Protein AF-M5BWY9-F1 (afdb_monomer_lite)

InterPro domains:
  IPR032816 VTT domain [PF09335] (20-146)
  IPR045014 Transmembrane protein 41A/B [PTHR43220] (2-193)

Radius of gyration: 29.98 Å; chains: 1; bounding box: 100×40×68 Å

Foldseek 3Di:
DVVVVVVLLVVLLVCLLVVPPDNLVSLLQLLQPDPLVVSLQSSLQSSLNSLLNNLVVLQVCLVVCCVPPVPLLVLLLCLQVFDPPDDPVQQDDNLLSLLLCLLLCLRRSSSNSNSCNNNVPDSVSSSSSSSNSCSLVSSLSSLNSNVVNVVVVVVVPPDCPDPCNVCPPPVNVVSVVVNVCSNCVSVVCNVVSQVSSPPDDGSSVVSVVVVVPPPPPPPPDDDPDDDDDDDDDDDDDPVVVVVVVVVVVVVVVPD

Secondary structure (DSSP, 8-state):
-HHHHHHHHHHHHHHHHHT-TTHHHHHHHHHHHS-HHHHHHHHHHHHHHHHHHHHHHHHHHHHHHHHH-HHHHHHHHHHHH--TTS-TTSPPPHHHHHHHHHHH--S-HHHHHHHHHHTT--HHHHHHHHHHHHHHHHHHHHHHHHHHHHHHHHHHSSS---HHHHHTSHHHHHHHHHHHHHHHHHHHSHHHHHHHTTTTS-HHHHHHHHHSS------------------------THHHHHHHHHHHHTTS--

pLDDT: mean 74.26, std 19.65, range [27.86, 96.31]

Structure (mmCIF, N/CA/C/O backbone):
data_AF-M5BWY9-F1
#
_entry.id   AF-M5BWY9-F1
#
loop_
_atom_site.group_PDB
_atom_site.id
_atom_site.type_symbol
_atom_site.label_atom_id
_atom_site.label_alt_id
_atom_site.label_comp_id
_atom_site.label_asym_id
_atom_site.label_entity_id
_atom_site.label_seq_id
_atom_site.pdbx_PDB_ins_code
_atom_site.Cartn_x
_atom_site.Cartn_y
_atom_site.Cartn_z
_atom_site.occupancy
_atom_site.B_iso_or_equiv
_atom_site.auth_seq_id
_atom_site.auth_comp_id
_atom_site.auth_asym_id
_atom_site.auth_atom_id
_atom_site.pdbx_PDB_model_num
ATOM 1 N N . MET A 1 1 ? 17.430 13.702 -13.504 1.00 75.06 1 MET A N 1
ATOM 2 C CA . MET A 1 1 ? 16.890 12.577 -12.703 1.00 75.06 1 MET A CA 1
ATOM 3 C C . MET A 1 1 ? 16.408 13.003 -11.320 1.00 75.06 1 MET A C 1
ATOM 5 O O . MET A 1 1 ? 15.234 12.802 -11.050 1.00 75.06 1 MET A O 1
ATOM 9 N N . ALA A 1 2 ? 17.225 13.659 -10.482 1.00 85.56 2 ALA A N 1
ATOM 10 C CA . ALA A 1 2 ? 16.812 14.070 -9.127 1.00 85.56 2 ALA A CA 1
ATOM 11 C C . ALA A 1 2 ? 15.533 14.934 -9.080 1.00 85.56 2 ALA A C 1
ATOM 13 O O . ALA A 1 2 ? 14.647 14.662 -8.278 1.00 85.56 2 ALA A O 1
ATOM 14 N N . HIS A 1 3 ? 15.389 15.913 -9.982 1.00 90.06 3 HIS A N 1
ATOM 15 C CA . HIS A 1 3 ? 14.171 16.730 -10.077 1.00 90.06 3 HIS A CA 1
ATOM 16 C C . HIS A 1 3 ? 12.918 15.890 -10.374 1.00 90.06 3 HIS A C 1
ATOM 18 O O . HIS A 1 3 ? 11.905 16.028 -9.698 1.00 90.06 3 HIS A O 1
ATOM 24 N N . VAL A 1 4 ? 13.000 14.976 -11.348 1.00 88.62 4 VAL A N 1
ATOM 25 C CA . VAL A 1 4 ? 11.887 14.083 -11.717 1.00 88.62 4 VAL A CA 1
ATOM 26 C C . VAL A 1 4 ? 11.505 13.197 -10.534 1.00 88.62 4 VAL A C 1
ATOM 28 O O . VAL A 1 4 ? 10.329 13.092 -10.214 1.00 88.62 4 VAL A O 1
ATOM 31 N N . MET A 1 5 ? 12.492 12.627 -9.837 1.00 87.62 5 MET A N 1
ATOM 32 C CA . MET A 1 5 ? 12.246 11.837 -8.629 1.00 87.62 5 MET A CA 1
ATOM 33 C C . MET A 1 5 ? 11.601 12.673 -7.519 1.00 87.62 5 MET A C 1
ATOM 35 O O . MET A 1 5 ? 10.650 12.215 -6.902 1.00 87.62 5 MET A O 1
ATOM 39 N N . GLY A 1 6 ? 12.059 13.907 -7.295 1.00 91.25 6 GLY A N 1
ATOM 40 C CA . GLY A 1 6 ? 11.462 14.810 -6.309 1.00 91.25 6 GLY A CA 1
ATOM 41 C C . GLY A 1 6 ? 9.993 15.119 -6.608 1.00 91.25 6 GLY A C 1
ATOM 42 O O . GLY A 1 6 ? 9.145 14.968 -5.732 1.00 91.25 6 GLY A O 1
ATOM 43 N N . VAL A 1 7 ? 9.675 15.474 -7.858 1.00 92.62 7 VAL A N 1
ATOM 44 C CA . VAL A 1 7 ? 8.291 15.724 -8.298 1.00 92.62 7 VAL A CA 1
ATOM 45 C C . VAL A 1 7 ? 7.433 14.471 -8.137 1.00 92.62 7 VAL A C 1
ATOM 47 O O . VAL A 1 7 ? 6.342 14.544 -7.579 1.00 92.62 7 VAL A O 1
ATOM 50 N N . MET A 1 8 ? 7.947 13.314 -8.556 1.00 92.19 8 MET A N 1
ATOM 51 C CA . MET A 1 8 ? 7.281 12.022 -8.386 1.00 92.19 8 MET A CA 1
ATOM 52 C C . MET A 1 8 ? 6.979 11.719 -6.917 1.00 92.19 8 MET A C 1
ATOM 54 O O . MET A 1 8 ? 5.870 11.298 -6.599 1.00 92.19 8 MET A O 1
ATOM 58 N N . CYS A 1 9 ? 7.925 11.986 -6.014 1.00 93.44 9 CYS A N 1
ATOM 59 C CA . CYS A 1 9 ? 7.726 11.782 -4.585 1.00 93.44 9 CYS A CA 1
ATOM 60 C C . CYS A 1 9 ? 6.614 12.678 -4.024 1.00 93.44 9 CYS A C 1
ATOM 62 O O . CYS A 1 9 ? 5.744 12.206 -3.291 1.00 93.44 9 CYS A O 1
ATOM 64 N N . CYS A 1 10 ? 6.615 13.961 -4.392 1.00 93.56 10 CYS A N 1
ATOM 65 C CA . CYS A 1 10 ? 5.577 14.903 -3.977 1.00 93.56 10 CYS A CA 1
ATOM 66 C C . CYS A 1 10 ? 4.192 14.483 -4.490 1.00 93.56 10 CYS A C 1
ATOM 68 O O . CYS A 1 10 ? 3.233 14.484 -3.718 1.00 93.56 10 CYS A O 1
ATOM 70 N N . LEU A 1 11 ? 4.092 14.076 -5.760 1.00 93.19 11 LEU A N 1
ATOM 71 C CA . LEU A 1 11 ? 2.843 13.595 -6.356 1.00 93.19 11 LEU A CA 1
ATOM 72 C C . LEU A 1 11 ? 2.351 12.306 -5.689 1.00 93.19 11 LEU A C 1
ATOM 74 O O . LEU A 1 11 ? 1.172 12.208 -5.367 1.00 93.19 11 LEU A O 1
ATOM 78 N N . ALA A 1 12 ? 3.244 11.355 -5.409 1.00 93.06 12 ALA A N 1
ATOM 79 C CA . ALA A 1 12 ? 2.889 10.112 -4.728 1.00 93.06 12 ALA A CA 1
ATOM 80 C C . ALA A 1 12 ? 2.320 10.374 -3.326 1.00 93.06 12 ALA A C 1
ATOM 82 O O . ALA A 1 12 ? 1.270 9.842 -2.965 1.00 93.06 12 ALA A O 1
ATOM 83 N N . ILE A 1 13 ? 2.990 11.219 -2.534 1.00 94.44 13 ILE A N 1
ATOM 84 C CA . ILE A 1 13 ? 2.517 11.587 -1.194 1.00 94.44 13 ILE A CA 1
ATOM 85 C C . ILE A 1 13 ? 1.157 12.279 -1.289 1.00 94.44 13 ILE A C 1
ATOM 87 O O . ILE A 1 13 ? 0.253 11.942 -0.525 1.00 94.44 13 ILE A O 1
ATOM 91 N N . TRP A 1 14 ? 1.000 13.209 -2.234 1.00 94.31 14 TRP A N 1
ATOM 92 C CA . TRP A 1 14 ? -0.253 13.918 -2.469 1.00 94.31 14 TRP A CA 1
ATOM 93 C C . TRP A 1 14 ? -1.400 12.963 -2.824 1.00 94.31 14 TRP A C 1
ATOM 95 O O . TRP A 1 14 ? -2.434 12.984 -2.156 1.00 94.31 14 TRP A O 1
ATOM 105 N N . GLU A 1 15 ? -1.222 12.086 -3.817 1.00 93.19 15 GLU A N 1
ATOM 106 C CA . GLU A 1 15 ? -2.260 11.129 -4.218 1.00 93.19 15 GLU A CA 1
ATOM 107 C C . GLU A 1 15 ? -2.667 10.217 -3.063 1.00 93.19 15 GLU A C 1
ATOM 109 O O . GLU A 1 15 ? -3.856 9.989 -2.836 1.00 93.19 15 GLU A O 1
ATOM 114 N N . HIS A 1 16 ? -1.699 9.735 -2.284 1.00 92.56 16 HIS A N 1
ATOM 115 C CA . HIS A 1 16 ? -1.979 8.869 -1.146 1.00 92.56 16 HIS A CA 1
ATOM 116 C C . HIS A 1 16 ? -2.615 9.606 0.040 1.00 92.56 16 HIS A C 1
ATOM 118 O O . HIS A 1 16 ? -3.453 9.011 0.723 1.00 92.56 16 HIS A O 1
ATOM 124 N N . ALA A 1 17 ? -2.277 10.880 0.263 1.00 93.06 17 ALA A N 1
ATOM 125 C CA . ALA A 1 17 ? -2.888 11.718 1.294 1.00 93.06 17 ALA A CA 1
ATOM 126 C C . ALA A 1 17 ? -4.370 11.993 1.000 1.00 93.06 17 ALA A C 1
ATOM 128 O O . ALA A 1 17 ? -5.210 11.899 1.893 1.00 93.06 17 ALA A O 1
ATOM 129 N N . TRP A 1 18 ? -4.707 12.251 -0.265 1.00 91.00 18 TRP A N 1
ATOM 130 C CA . TRP A 1 18 ? -6.089 12.469 -0.706 1.00 91.00 18 TRP A CA 1
ATOM 131 C C . TRP A 1 18 ? -6.816 11.185 -1.113 1.00 91.00 18 TRP A C 1
ATOM 133 O O . TRP A 1 18 ? -8.014 11.209 -1.379 1.00 91.00 18 TRP A O 1
ATOM 143 N N . SER A 1 19 ? -6.111 10.051 -1.113 1.00 88.06 19 SER A N 1
ATOM 144 C CA . SER A 1 19 ? -6.622 8.749 -1.552 1.00 88.06 19 SER A CA 1
ATOM 145 C C . SER A 1 19 ? -7.212 8.776 -2.971 1.00 88.06 19 SER A C 1
ATOM 147 O O . SER A 1 19 ? -8.241 8.153 -3.235 1.00 88.06 19 SER A O 1
ATOM 149 N N . VAL A 1 20 ? -6.558 9.508 -3.877 1.00 89.50 20 VAL A N 1
ATOM 150 C CA . VAL A 1 20 ? -6.944 9.609 -5.290 1.00 89.50 20 VAL A CA 1
ATOM 151 C C . VAL A 1 20 ? -6.625 8.284 -6.000 1.00 89.50 20 VAL A C 1
ATOM 153 O O . VAL A 1 20 ? -5.519 7.760 -5.841 1.00 89.50 20 VAL A O 1
ATOM 156 N N . PRO A 1 21 ? -7.566 7.704 -6.770 1.00 81.69 21 PRO A N 1
ATOM 157 C CA . PRO A 1 21 ? -7.286 6.518 -7.572 1.00 81.69 21 PRO A CA 1
ATOM 158 C C . PRO A 1 21 ? -6.346 6.884 -8.728 1.00 81.69 21 PRO A C 1
ATOM 160 O O . PRO A 1 21 ? -6.646 7.785 -9.504 1.00 81.69 21 PRO A O 1
ATOM 163 N N . GLY A 1 22 ? -5.218 6.184 -8.856 1.00 77.56 22 GLY A N 1
ATOM 164 C CA . GLY A 1 22 ? -4.205 6.519 -9.871 1.00 77.56 22 GLY A CA 1
ATOM 165 C C . GLY A 1 22 ? -2.781 6.097 -9.519 1.00 77.56 22 GLY A C 1
ATOM 166 O O . GLY A 1 22 ? -1.958 5.908 -10.415 1.00 77.56 22 GLY A O 1
ATOM 167 N N . SER A 1 23 ? -2.520 5.812 -8.239 1.00 84.38 23 SER A N 1
ATOM 168 C CA . SER A 1 23 ? -1.172 5.542 -7.718 1.00 84.38 23 SER A CA 1
ATOM 169 C C . SER A 1 23 ? -0.420 4.394 -8.403 1.00 84.38 23 SER A C 1
ATOM 171 O O . SER A 1 23 ? 0.805 4.320 -8.337 1.00 84.38 23 SER A O 1
ATOM 173 N N . VAL A 1 24 ? -1.135 3.491 -9.082 1.00 88.81 24 VAL A N 1
ATOM 174 C CA . VAL A 1 24 ? -0.542 2.422 -9.900 1.00 88.81 24 VAL A CA 1
ATOM 175 C C . VAL A 1 24 ? 0.394 2.990 -10.961 1.00 88.81 24 VAL A C 1
ATOM 177 O O . VAL A 1 24 ? 1.477 2.449 -11.158 1.00 88.81 24 VAL A O 1
ATOM 180 N N . VAL A 1 25 ? 0.014 4.095 -11.608 1.00 91.12 25 VAL A N 1
ATOM 181 C CA . VAL A 1 25 ? 0.817 4.724 -12.664 1.00 91.12 25 VAL A CA 1
ATOM 182 C C . VAL A 1 25 ? 2.144 5.224 -12.098 1.00 91.12 25 VAL A C 1
ATOM 184 O O . VAL A 1 25 ? 3.194 4.988 -12.691 1.00 91.12 25 VAL A O 1
ATOM 187 N N . ILE A 1 26 ? 2.112 5.851 -10.920 1.00 91.31 26 ILE A N 1
ATOM 188 C CA . ILE A 1 26 ? 3.306 6.384 -10.257 1.00 91.31 26 ILE A CA 1
ATOM 189 C C . ILE A 1 26 ? 4.228 5.242 -9.800 1.00 91.31 26 ILE A C 1
ATOM 191 O O . ILE A 1 26 ? 5.440 5.334 -9.985 1.00 91.31 26 ILE A O 1
ATOM 195 N N . ASN A 1 27 ? 3.674 4.137 -9.286 1.00 93.56 27 ASN A N 1
ATOM 196 C CA . ASN A 1 27 ? 4.451 2.946 -8.923 1.00 93.56 27 ASN A CA 1
ATOM 197 C C . ASN A 1 27 ? 5.135 2.301 -10.139 1.00 93.56 27 ASN A C 1
ATOM 199 O O . ASN A 1 27 ? 6.320 1.972 -10.086 1.00 93.56 27 ASN A O 1
ATOM 203 N N . VAL A 1 28 ? 4.399 2.131 -11.243 1.00 93.06 28 VAL A N 1
ATOM 204 C CA . VAL A 1 28 ? 4.934 1.580 -12.498 1.00 93.06 28 VAL A CA 1
ATOM 205 C C . VAL A 1 28 ? 6.026 2.494 -13.049 1.00 93.06 28 VAL A C 1
ATOM 207 O O . VAL A 1 28 ? 7.102 2.023 -13.406 1.00 93.06 28 VAL A O 1
ATOM 210 N N . LEU A 1 29 ? 5.799 3.809 -13.059 1.00 91.88 29 LEU A N 1
ATOM 211 C CA . LEU A 1 29 ? 6.796 4.773 -13.512 1.00 91.88 29 LEU A CA 1
ATOM 212 C C . LEU A 1 29 ? 8.053 4.748 -12.629 1.00 91.88 29 LEU A C 1
ATOM 214 O O . LEU A 1 29 ? 9.161 4.758 -13.156 1.00 91.88 29 LEU A O 1
ATOM 218 N N . ALA A 1 30 ? 7.915 4.643 -11.304 1.00 92.88 30 ALA A N 1
ATOM 219 C CA . ALA A 1 30 ? 9.058 4.484 -10.406 1.00 92.88 30 ALA A CA 1
ATOM 220 C C . ALA A 1 30 ? 9.862 3.211 -10.723 1.00 92.88 30 ALA A C 1
ATOM 222 O O . ALA A 1 30 ? 11.086 3.268 -10.811 1.00 92.88 30 ALA A O 1
ATOM 223 N N . GLY A 1 31 ? 9.179 2.087 -10.960 1.00 92.19 31 GLY A N 1
ATOM 224 C CA . GLY A 1 31 ? 9.808 0.823 -11.347 1.00 92.19 31 GLY A CA 1
ATOM 225 C C . GLY A 1 31 ? 10.481 0.835 -12.722 1.00 92.19 31 GLY A C 1
ATOM 226 O O . GLY A 1 31 ? 11.447 0.114 -12.932 1.00 92.19 31 GLY A O 1
ATOM 227 N N . ALA A 1 32 ? 10.011 1.675 -13.645 1.00 91.44 32 ALA A N 1
ATOM 228 C CA . ALA A 1 32 ? 10.662 1.891 -14.935 1.00 91.44 32 ALA A CA 1
ATOM 229 C C . ALA A 1 32 ? 11.907 2.797 -14.834 1.00 91.44 32 ALA A C 1
ATOM 231 O O . ALA A 1 32 ? 12.790 2.734 -15.687 1.00 91.44 32 ALA A O 1
ATOM 232 N N . LEU A 1 33 ? 11.973 3.674 -13.824 1.00 89.94 33 LEU A N 1
ATOM 233 C CA . LEU A 1 33 ? 13.037 4.675 -13.681 1.00 89.94 33 LEU A CA 1
ATOM 234 C C . LEU A 1 33 ? 14.223 4.200 -12.836 1.00 89.94 33 LEU A C 1
ATOM 236 O O . LEU A 1 33 ? 15.351 4.631 -13.080 1.00 89.94 33 LEU A O 1
ATOM 240 N N . ILE A 1 34 ? 13.980 3.371 -11.821 1.00 91.00 34 ILE A N 1
ATOM 241 C CA . ILE A 1 34 ? 15.008 2.841 -10.919 1.00 91.00 34 ILE A CA 1
ATOM 242 C C . ILE A 1 34 ? 14.788 1.347 -10.684 1.00 91.00 34 ILE A C 1
ATOM 244 O O . ILE A 1 34 ? 13.707 0.824 -10.930 1.00 91.00 34 ILE A O 1
ATOM 248 N N . SER A 1 35 ? 15.808 0.665 -10.154 1.00 89.69 35 SER A N 1
ATOM 249 C CA . SER A 1 35 ? 15.721 -0.766 -9.837 1.00 89.69 35 SER A CA 1
ATOM 250 C C . SER A 1 35 ? 14.449 -1.092 -9.031 1.00 89.69 35 SER A C 1
ATOM 252 O O . SER A 1 35 ? 14.168 -0.406 -8.039 1.00 89.69 35 SER A O 1
ATOM 254 N N . PRO A 1 36 ? 13.702 -2.153 -9.395 1.00 88.19 36 PRO A N 1
ATOM 255 C CA . PRO A 1 36 ? 12.377 -2.437 -8.846 1.00 88.19 36 PRO A CA 1
ATOM 256 C C . PRO A 1 36 ? 12.373 -2.650 -7.329 1.00 88.19 36 PRO A C 1
ATOM 258 O O . PRO A 1 36 ? 11.381 -2.333 -6.675 1.00 88.19 36 PRO A O 1
ATOM 261 N N . LEU A 1 37 ? 13.475 -3.128 -6.738 1.00 91.06 37 LEU A N 1
ATOM 262 C CA . LEU A 1 37 ? 13.593 -3.268 -5.283 1.00 91.06 37 LEU A CA 1
ATOM 263 C C . LEU A 1 37 ? 13.592 -1.899 -4.584 1.00 91.06 37 LEU A C 1
ATOM 265 O O . LEU A 1 37 ? 12.833 -1.682 -3.640 1.00 91.06 37 LEU A O 1
ATOM 269 N N . TRP A 1 38 ? 14.405 -0.963 -5.077 1.00 92.81 38 TRP A N 1
ATOM 270 C CA . TRP A 1 38 ? 14.482 0.393 -4.534 1.00 92.81 38 TRP A CA 1
ATOM 271 C C . TRP A 1 38 ? 13.214 1.194 -4.821 1.00 92.81 38 TRP A C 1
ATOM 273 O O . TRP A 1 38 ? 12.736 1.891 -3.929 1.00 92.81 38 TRP A O 1
ATOM 283 N N . ALA A 1 39 ? 12.629 1.037 -6.015 1.00 93.56 39 ALA A N 1
ATOM 284 C CA . ALA A 1 39 ? 11.317 1.594 -6.339 1.00 93.56 39 ALA A CA 1
ATOM 285 C C . ALA A 1 39 ? 10.256 1.113 -5.348 1.00 93.56 39 ALA A C 1
ATOM 287 O O . ALA A 1 39 ? 9.519 1.929 -4.806 1.00 93.56 39 ALA A O 1
ATOM 288 N N . THR A 1 40 ? 10.232 -0.189 -5.049 1.00 94.38 40 THR A N 1
ATOM 289 C CA . THR A 1 40 ? 9.267 -0.768 -4.112 1.00 94.38 40 THR A CA 1
ATOM 290 C C . THR A 1 40 ? 9.403 -0.149 -2.729 1.00 94.38 40 THR A C 1
ATOM 292 O O . THR A 1 40 ? 8.421 0.367 -2.213 1.00 94.38 40 THR A O 1
ATOM 295 N N . LEU A 1 41 ? 10.610 -0.158 -2.152 1.00 95.62 41 LEU A N 1
ATOM 296 C CA . LEU A 1 41 ? 10.850 0.368 -0.803 1.00 95.62 41 LEU A CA 1
ATOM 297 C C . LEU A 1 41 ? 10.539 1.863 -0.695 1.00 95.62 41 LEU A C 1
ATOM 299 O O . LEU A 1 41 ? 9.948 2.307 0.291 1.00 95.62 41 LEU A O 1
ATOM 303 N N . LEU A 1 42 ? 10.926 2.634 -1.714 1.00 94.94 42 LEU A N 1
ATOM 304 C CA . LEU A 1 42 ? 10.639 4.059 -1.782 1.00 94.94 42 LEU A CA 1
ATOM 305 C C . LEU A 1 42 ? 9.127 4.286 -1.859 1.00 94.94 42 LEU A C 1
ATOM 307 O O . LEU A 1 42 ? 8.565 4.971 -1.009 1.00 94.94 42 LEU A O 1
ATOM 311 N N . MET A 1 43 ? 8.449 3.664 -2.822 1.00 95.19 43 MET A N 1
ATOM 312 C CA . MET A 1 43 ? 7.015 3.852 -3.018 1.00 95.19 43 MET A CA 1
ATOM 313 C C . MET A 1 43 ? 6.208 3.381 -1.808 1.00 95.19 43 MET A C 1
ATOM 315 O O . MET A 1 43 ? 5.306 4.095 -1.390 1.00 95.19 43 MET A O 1
ATOM 319 N N . THR A 1 44 ? 6.563 2.274 -1.147 1.00 95.38 44 THR A N 1
ATOM 320 C CA . THR A 1 44 ? 5.882 1.863 0.093 1.00 95.38 44 THR A CA 1
ATOM 321 C C . THR A 1 44 ? 6.098 2.836 1.238 1.00 95.38 44 THR A C 1
ATOM 323 O O . THR A 1 44 ? 5.167 3.087 2.006 1.00 95.38 44 THR A O 1
ATOM 326 N N . ALA A 1 45 ? 7.295 3.416 1.364 1.00 96.31 45 ALA A N 1
ATOM 327 C CA . ALA A 1 45 ? 7.550 4.459 2.352 1.00 96.31 45 ALA A CA 1
ATOM 328 C C . ALA A 1 45 ? 6.696 5.705 2.070 1.00 96.31 45 ALA A C 1
ATOM 330 O O . ALA A 1 45 ? 6.074 6.244 2.985 1.00 96.31 45 ALA A O 1
ATOM 331 N N . LEU A 1 46 ? 6.587 6.115 0.805 1.00 95.19 46 LEU A N 1
ATOM 332 C CA . LEU A 1 46 ? 5.779 7.263 0.394 1.00 95.19 46 LEU A CA 1
ATOM 333 C C . LEU A 1 46 ? 4.280 7.012 0.557 1.00 95.19 46 LEU A C 1
ATOM 335 O O . LEU A 1 46 ? 3.568 7.885 1.049 1.00 95.19 46 LEU A O 1
ATOM 339 N N . THR A 1 47 ? 3.796 5.815 0.226 1.00 94.75 47 THR A N 1
ATOM 340 C CA . THR A 1 47 ? 2.414 5.402 0.489 1.00 94.75 47 THR A CA 1
ATOM 341 C C . THR A 1 47 ? 2.111 5.407 1.985 1.00 94.75 47 THR A C 1
ATOM 343 O O . THR A 1 47 ? 1.038 5.848 2.400 1.00 94.75 47 THR A O 1
ATOM 346 N N . SER A 1 48 ? 3.064 4.974 2.813 1.00 94.94 48 SER A N 1
ATOM 347 C CA . SER A 1 48 ? 2.928 5.008 4.272 1.00 94.94 48 SER A CA 1
ATOM 348 C C . SER A 1 48 ? 2.880 6.440 4.796 1.00 94.94 48 SER A C 1
ATOM 350 O O . SER A 1 48 ? 1.987 6.770 5.572 1.00 94.94 48 SER A O 1
ATOM 352 N N . ALA A 1 49 ? 3.767 7.318 4.321 1.00 95.94 49 ALA A N 1
ATOM 353 C CA . ALA A 1 49 ? 3.745 8.740 4.657 1.00 95.94 49 ALA A CA 1
ATOM 354 C C . ALA A 1 49 ? 2.422 9.403 4.235 1.00 95.94 49 ALA A C 1
ATOM 356 O O . ALA A 1 49 ? 1.781 10.074 5.042 1.00 95.94 49 ALA A O 1
ATOM 357 N N . GLY A 1 50 ? 1.954 9.142 3.011 1.00 94.62 50 GLY A N 1
ATOM 358 C CA . GLY A 1 50 ? 0.649 9.593 2.527 1.00 94.62 50 GLY A CA 1
ATOM 359 C C . GLY A 1 50 ? -0.507 9.094 3.397 1.00 94.62 50 GLY A C 1
ATOM 360 O O . GLY A 1 50 ? -1.401 9.864 3.733 1.00 94.62 50 GLY A O 1
ATOM 361 N N . SER A 1 51 ? -0.464 7.838 3.853 1.00 93.38 51 SER A N 1
ATOM 362 C CA . SER A 1 51 ? -1.460 7.281 4.780 1.00 93.38 51 SER A CA 1
ATOM 363 C C . SER A 1 51 ? -1.481 8.000 6.136 1.00 93.38 51 SER A C 1
ATOM 365 O O . SER A 1 51 ? -2.562 8.231 6.688 1.00 93.38 51 SER A O 1
ATOM 367 N N . LEU A 1 52 ? -0.319 8.409 6.658 1.00 94.44 52 LEU A N 1
ATOM 368 C CA . LEU A 1 52 ? -0.236 9.210 7.884 1.00 94.44 52 LEU A CA 1
ATOM 369 C C . LEU A 1 52 ? -0.825 10.607 7.674 1.00 94.44 52 LEU A C 1
ATOM 371 O O . LEU A 1 52 ? -1.595 11.069 8.514 1.00 94.44 52 LEU A O 1
ATOM 375 N N . PHE A 1 53 ? -0.534 11.255 6.544 1.00 94.44 53 PHE A N 1
ATOM 376 C CA . PHE A 1 53 ? -1.135 12.548 6.212 1.00 94.44 53 PHE A CA 1
ATOM 377 C C . PHE A 1 53 ? -2.652 12.454 6.039 1.00 94.44 53 PHE A C 1
ATOM 379 O O . PHE A 1 53 ? -3.374 13.274 6.599 1.00 94.44 53 PHE A O 1
ATOM 386 N N . ALA A 1 54 ? -3.156 11.423 5.358 1.00 93.19 54 ALA A N 1
ATOM 387 C CA . ALA A 1 54 ? -4.591 11.163 5.247 1.00 93.19 54 ALA A CA 1
ATOM 388 C C . ALA A 1 54 ? -5.245 10.981 6.630 1.00 93.19 54 ALA A C 1
ATOM 390 O O . ALA A 1 54 ? -6.299 11.548 6.913 1.00 93.19 54 ALA A O 1
ATOM 391 N N . THR A 1 55 ? -4.587 10.228 7.517 1.00 91.62 55 THR A N 1
ATOM 392 C CA . THR A 1 55 ? -5.021 10.012 8.906 1.00 91.62 55 THR A CA 1
ATOM 393 C C . THR A 1 55 ? -5.075 11.331 9.688 1.00 91.62 55 THR A C 1
ATOM 395 O O . THR A 1 55 ? -6.057 11.596 10.384 1.00 91.62 55 THR A O 1
ATOM 398 N N . LEU A 1 56 ? -4.060 12.191 9.538 1.00 91.81 56 LEU A N 1
ATOM 399 C CA . LEU A 1 56 ? -4.009 13.521 10.155 1.00 91.81 56 LEU A CA 1
ATOM 400 C C . LEU A 1 56 ? -5.117 14.441 9.643 1.00 91.81 56 LEU A C 1
ATOM 402 O O . LEU A 1 56 ? -5.757 15.118 10.443 1.00 91.81 56 LEU A O 1
ATOM 406 N N . LEU A 1 57 ? -5.364 14.443 8.332 1.00 90.94 57 LEU A N 1
ATOM 407 C CA . LEU A 1 57 ? -6.424 15.234 7.704 1.00 90.94 57 LEU A CA 1
ATOM 408 C C . LEU A 1 57 ? -7.821 14.763 8.138 1.00 90.94 57 LEU A C 1
ATOM 410 O O . LEU A 1 57 ? -8.722 15.581 8.314 1.00 90.94 57 LEU A O 1
ATOM 414 N N . ALA A 1 58 ? -8.004 13.458 8.360 1.00 88.12 58 ALA A N 1
ATOM 415 C CA . ALA A 1 58 ? -9.275 12.885 8.797 1.00 88.12 58 ALA A CA 1
ATOM 416 C C . ALA A 1 58 ? -9.570 13.094 10.294 1.00 88.12 58 ALA A C 1
ATOM 418 O O . ALA A 1 58 ? -10.735 13.198 10.679 1.00 88.12 58 ALA A O 1
ATOM 419 N N . ALA A 1 59 ? -8.543 13.180 11.146 1.00 85.88 59 ALA A N 1
ATOM 420 C CA . ALA A 1 59 ? -8.699 13.336 12.594 1.00 85.88 59 ALA A CA 1
ATOM 421 C C . ALA A 1 59 ? -9.587 14.530 13.034 1.00 85.88 59 ALA A C 1
ATOM 423 O O . ALA A 1 59 ? -10.458 14.318 13.886 1.00 85.88 59 ALA A O 1
ATOM 424 N N . PRO A 1 60 ? -9.437 15.762 12.497 1.00 87.44 60 PRO A N 1
ATOM 425 C CA . PRO A 1 60 ? -10.315 16.886 12.842 1.00 87.44 60 PRO A CA 1
ATOM 426 C C . PRO A 1 60 ? -11.710 16.782 12.208 1.00 87.44 60 PRO A C 1
ATOM 428 O O . PRO A 1 60 ? -12.663 17.359 12.724 1.00 87.44 60 PRO A O 1
ATOM 431 N N . LEU A 1 61 ? -11.855 16.024 11.119 1.00 83.31 61 LEU A N 1
ATOM 432 C CA . LEU A 1 61 ? -13.122 15.846 10.404 1.00 83.31 61 LEU A CA 1
ATOM 433 C C . LEU A 1 61 ? -14.046 14.805 11.054 1.00 83.31 61 LEU A C 1
ATOM 435 O O . LEU A 1 61 ? -15.187 14.648 10.621 1.00 83.31 61 LEU A O 1
ATOM 439 N N . SER A 1 62 ? -13.593 14.132 12.115 1.00 81.38 62 SER A N 1
ATOM 440 C CA . SER A 1 62 ? -14.329 13.086 12.836 1.00 81.38 62 SER A CA 1
ATOM 441 C C . SER A 1 62 ? -15.827 13.364 13.078 1.00 81.38 62 SER A C 1
ATOM 443 O O . SER A 1 62 ? -16.642 12.544 12.643 1.00 81.38 62 SER A O 1
ATOM 445 N N . PRO A 1 63 ? -16.249 14.508 13.666 1.00 80.88 63 PRO A N 1
ATOM 446 C CA . PRO A 1 63 ? -17.672 14.761 13.924 1.00 80.88 63 PRO A CA 1
ATOM 447 C C . PRO A 1 63 ? -18.505 14.881 12.639 1.00 80.88 63 PRO A C 1
ATOM 449 O O . PRO A 1 63 ? -19.690 14.547 12.624 1.00 80.88 63 PRO A O 1
ATOM 452 N N . LEU A 1 64 ? -17.893 15.336 11.544 1.00 79.12 64 LEU A N 1
ATOM 453 C CA . LEU A 1 64 ? -18.555 15.481 10.254 1.00 79.12 64 LEU A CA 1
ATOM 454 C C . LEU A 1 64 ? -18.723 14.115 9.579 1.00 79.12 64 LEU A C 1
ATOM 456 O O . LEU A 1 64 ? -19.812 13.772 9.123 1.00 79.12 64 LEU A O 1
ATOM 460 N N . VAL A 1 65 ? -17.666 13.300 9.571 1.00 80.81 65 VAL A N 1
ATOM 461 C CA . VAL A 1 65 ? -17.685 11.978 8.930 1.00 80.81 65 VAL A CA 1
ATOM 462 C C . VAL A 1 65 ? -18.658 11.033 9.645 1.00 80.81 65 VAL A C 1
ATOM 464 O O . VAL A 1 65 ? -19.425 10.336 8.981 1.00 80.81 65 VAL A O 1
ATOM 467 N N . GLN A 1 66 ? -18.723 11.072 10.981 1.00 78.69 66 GLN A N 1
ATOM 468 C CA . GLN A 1 66 ? -19.704 10.294 11.751 1.00 78.69 66 GLN A CA 1
ATOM 469 C C . GLN A 1 66 ? -21.157 10.674 11.424 1.00 78.69 66 GLN A C 1
ATOM 471 O O . GLN A 1 66 ? -22.042 9.825 11.494 1.00 78.69 66 GLN A O 1
ATOM 476 N N . ARG A 1 67 ? -21.419 11.920 11.010 1.00 82.75 67 ARG A N 1
ATOM 477 C CA . ARG A 1 67 ? -22.763 12.371 10.626 1.00 82.75 67 ARG A CA 1
ATOM 478 C C . ARG A 1 67 ? -23.166 11.919 9.221 1.00 82.75 67 ARG A C 1
ATOM 480 O O . ARG A 1 67 ? -24.332 11.595 9.008 1.00 82.75 67 ARG A O 1
ATOM 487 N N . PHE A 1 68 ? -22.233 11.913 8.268 1.00 82.81 68 PHE A N 1
ATOM 488 C CA . PHE A 1 68 ? -22.536 11.614 6.863 1.00 82.81 68 PHE A CA 1
ATOM 489 C C . PHE A 1 68 ? -22.427 10.130 6.505 1.00 82.81 68 PHE A C 1
ATOM 491 O O . PHE A 1 68 ? -23.212 9.647 5.691 1.00 82.81 68 PHE A O 1
ATOM 498 N N . VAL A 1 69 ? -21.484 9.395 7.102 1.00 82.56 69 VAL A N 1
ATOM 499 C CA . VAL A 1 69 ? -21.208 7.988 6.754 1.00 82.56 69 VAL A CA 1
ATOM 500 C C . VAL A 1 69 ? -21.047 7.077 7.987 1.00 82.56 69 VAL A C 1
ATOM 502 O O . VAL A 1 69 ? -20.097 6.293 8.055 1.00 82.56 69 VAL A O 1
ATOM 505 N N . PRO A 1 70 ? -21.983 7.107 8.961 1.00 79.88 70 PRO A N 1
ATOM 506 C CA . PRO A 1 70 ? -21.848 6.360 10.216 1.00 79.88 70 PRO A CA 1
ATOM 507 C C . PRO A 1 70 ? -21.707 4.849 10.001 1.00 79.88 70 PRO A C 1
ATOM 509 O O . PRO A 1 70 ? -20.849 4.216 10.604 1.00 79.88 70 PRO A O 1
ATOM 512 N N . LYS A 1 71 ? -22.510 4.268 9.098 1.00 77.50 71 LYS A N 1
ATOM 513 C CA . LYS A 1 71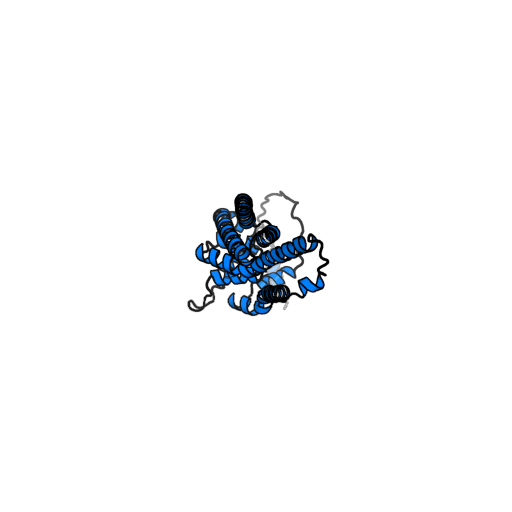 ? -22.536 2.813 8.866 1.00 77.50 71 LYS A CA 1
ATOM 514 C C . LYS A 1 71 ? -21.233 2.281 8.271 1.00 77.50 71 LYS A C 1
ATOM 516 O O . LYS A 1 71 ? -20.748 1.244 8.704 1.00 77.50 71 LYS A O 1
ATOM 521 N N . ALA A 1 72 ? -20.674 2.981 7.283 1.00 76.19 72 ALA A N 1
ATOM 522 C CA . ALA A 1 72 ? -19.431 2.562 6.639 1.00 76.19 72 ALA A CA 1
ATOM 523 C C . ALA A 1 72 ? -18.244 2.667 7.606 1.00 76.19 72 ALA A C 1
ATOM 525 O O . ALA A 1 72 ? -17.402 1.774 7.641 1.00 76.19 72 ALA A O 1
ATOM 526 N N . LEU A 1 73 ? -18.208 3.726 8.423 1.00 80.25 73 LEU A N 1
ATOM 527 C CA . LEU A 1 73 ? -17.187 3.871 9.455 1.00 80.25 73 LEU A CA 1
ATOM 528 C C . LEU A 1 73 ? -17.276 2.786 10.521 1.00 80.25 73 LEU A C 1
ATOM 530 O O . LEU A 1 73 ? -16.235 2.249 10.879 1.00 80.25 73 LEU A O 1
ATOM 534 N N . ASP A 1 74 ? -18.481 2.454 10.988 1.00 82.06 74 ASP A N 1
ATOM 535 C CA . ASP A 1 74 ? -18.672 1.502 12.085 1.00 82.06 74 ASP A CA 1
ATOM 536 C C . ASP A 1 74 ? -18.071 0.126 11.759 1.00 82.06 74 ASP A C 1
ATOM 538 O O . ASP A 1 74 ? -17.331 -0.455 12.554 1.00 82.06 74 ASP A O 1
ATOM 542 N N . VAL A 1 75 ? -18.276 -0.353 10.527 1.00 80.50 75 VAL A N 1
ATOM 543 C CA . VAL A 1 75 ? -17.692 -1.620 10.058 1.00 80.50 75 VAL A CA 1
ATOM 544 C C . VAL A 1 75 ? -16.163 -1.591 10.131 1.00 80.50 75 VAL A C 1
ATOM 546 O O . VAL A 1 75 ? -15.551 -2.534 10.639 1.00 80.50 75 VAL A O 1
ATOM 549 N N . VAL A 1 76 ? -15.538 -0.509 9.656 1.00 83.94 76 VAL A N 1
ATOM 550 C CA . VAL A 1 76 ? -14.074 -0.383 9.644 1.00 83.94 76 VAL A CA 1
ATOM 551 C C . VAL A 1 76 ? -13.532 -0.172 11.057 1.00 83.94 76 VAL A C 1
ATOM 553 O O . VAL A 1 76 ? -12.528 -0.783 11.416 1.00 83.94 76 VAL A O 1
ATOM 556 N N . SER A 1 77 ? -14.199 0.625 11.896 1.00 83.38 77 SER A N 1
ATOM 557 C CA . SER A 1 77 ? -13.780 0.857 13.280 1.00 83.38 77 SER A CA 1
ATOM 558 C C . SER A 1 77 ? -13.895 -0.395 14.140 1.00 83.38 77 SER A C 1
ATOM 560 O O . SER A 1 77 ? -12.985 -0.664 14.921 1.00 83.38 77 SER A O 1
ATOM 562 N N . ILE A 1 78 ? -14.946 -1.204 13.969 1.00 82.12 78 ILE A N 1
ATOM 563 C CA . ILE A 1 78 ? -15.090 -2.492 14.664 1.00 82.12 78 ILE A CA 1
ATOM 564 C C . ILE A 1 78 ? -13.967 -3.439 14.245 1.00 82.12 78 ILE A C 1
ATOM 566 O O . ILE A 1 78 ? -13.325 -4.058 15.094 1.00 82.12 78 ILE A O 1
ATOM 570 N N . ALA A 1 79 ? -13.688 -3.520 12.944 1.00 82.12 79 ALA A N 1
ATOM 571 C CA . ALA A 1 79 ? -12.601 -4.334 12.421 1.00 82.12 79 ALA A CA 1
ATOM 572 C C . ALA A 1 79 ? -11.232 -3.875 12.968 1.00 82.12 79 ALA A C 1
ATOM 574 O O . ALA A 1 79 ? -10.343 -4.692 13.211 1.00 82.12 79 ALA A O 1
ATOM 575 N N . LEU A 1 80 ? -11.065 -2.565 13.180 1.00 82.56 80 LEU A N 1
ATOM 576 C CA . LEU A 1 80 ? -9.804 -1.934 13.568 1.00 82.56 80 LEU A CA 1
ATOM 577 C C . LEU A 1 80 ? -9.546 -2.000 15.071 1.00 82.56 80 LEU A C 1
ATOM 579 O O . LEU A 1 80 ? -8.414 -2.227 15.486 1.00 82.56 80 LEU A O 1
ATOM 583 N N . GLN A 1 81 ? -10.586 -1.818 15.884 1.00 81.00 81 GLN A N 1
ATOM 584 C CA . GLN A 1 81 ? -10.529 -1.897 17.345 1.00 81.00 81 GLN A CA 1
ATOM 585 C C . GLN A 1 81 ? -10.648 -3.348 17.843 1.00 81.00 81 GLN A C 1
ATOM 587 O O . GLN A 1 81 ? -10.128 -3.685 18.912 1.00 81.00 81 GLN A O 1
ATOM 592 N N . GLY A 1 82 ? -11.212 -4.237 17.016 1.00 70.50 82 GLY A N 1
ATOM 593 C CA . GLY A 1 82 ? -11.473 -5.648 17.301 1.00 70.50 82 GLY A CA 1
ATOM 594 C C . GLY A 1 82 ? -12.695 -5.847 18.192 1.00 70.50 82 GLY A C 1
ATOM 595 O O . GLY A 1 82 ? -13.035 -4.987 19.003 1.00 70.50 82 GLY A O 1
ATOM 596 N N . SER A 1 83 ? -13.358 -7.003 18.082 1.00 62.28 83 SER A N 1
ATOM 597 C CA . SER A 1 83 ? -14.504 -7.314 18.943 1.00 62.28 83 SER A CA 1
ATOM 598 C C . SER A 1 83 ? -14.108 -7.285 20.423 1.00 62.28 83 SER A C 1
ATOM 600 O O . SER A 1 83 ? -13.204 -8.000 20.862 1.00 62.28 83 SER A O 1
ATOM 602 N N . GLY A 1 84 ? -14.835 -6.485 21.210 1.00 55.03 84 GLY A N 1
ATOM 603 C CA . GLY A 1 84 ? -14.617 -6.285 22.648 1.00 55.03 84 GLY A CA 1
ATOM 604 C C . GLY A 1 84 ? -14.617 -7.567 23.493 1.00 55.03 84 GLY A C 1
ATOM 605 O O . GLY A 1 84 ? -14.076 -7.561 24.595 1.00 55.03 84 GLY A O 1
ATOM 606 N N . ASN A 1 85 ? -15.135 -8.672 22.951 1.00 54.28 85 ASN A N 1
ATOM 607 C CA . ASN A 1 85 ? -15.313 -9.949 23.639 1.00 54.28 85 ASN A CA 1
ATOM 608 C C . ASN A 1 85 ? -14.037 -10.815 23.748 1.00 54.28 85 ASN A C 1
ATOM 610 O O . ASN A 1 85 ? -14.086 -11.941 24.240 1.00 54.28 85 ASN A O 1
ATOM 614 N N . GLN A 1 86 ? -12.882 -10.334 23.271 1.00 56.28 86 GLN A N 1
ATOM 615 C CA . GLN A 1 86 ? -11.627 -11.077 23.404 1.00 56.28 86 GLN A CA 1
ATOM 616 C C . GLN A 1 86 ? -10.972 -10.869 24.776 1.00 56.28 86 GLN A C 1
ATOM 618 O O . GLN A 1 86 ? -10.863 -9.747 25.277 1.00 56.28 86 GLN A O 1
ATOM 623 N N . LYS A 1 87 ? -10.488 -11.966 25.377 1.00 54.81 87 LYS A N 1
ATOM 624 C CA . LYS A 1 87 ? -9.704 -11.941 26.623 1.00 54.81 87 LYS A CA 1
ATOM 625 C C . LYS A 1 87 ? -8.445 -11.067 26.437 1.00 54.81 87 LYS A C 1
ATOM 627 O O . LYS A 1 87 ? -7.832 -11.124 25.368 1.00 54.81 87 LYS A O 1
ATOM 632 N N . PRO A 1 88 ? -8.017 -10.295 27.455 1.00 53.75 88 PRO A N 1
ATOM 633 C CA . PRO A 1 88 ? -6.940 -9.300 27.344 1.00 53.75 88 PRO A CA 1
ATOM 634 C C . PRO A 1 88 ? -5.584 -9.851 26.860 1.00 53.75 88 PRO A C 1
ATOM 636 O O . PRO A 1 88 ? -4.794 -9.086 26.324 1.00 53.75 88 PRO A O 1
ATOM 639 N N . GLY A 1 89 ? -5.339 -11.163 26.952 1.00 57.75 89 GLY A N 1
ATOM 640 C CA . GLY A 1 89 ? -4.111 -11.810 26.464 1.00 57.75 89 GLY A CA 1
ATOM 641 C C . GLY A 1 89 ? -4.134 -12.344 25.022 1.00 57.75 89 GLY A C 1
ATOM 642 O O . GLY A 1 89 ? -3.151 -12.943 24.606 1.00 57.75 89 GLY A O 1
ATOM 643 N N . LYS A 1 90 ? -5.233 -12.193 24.261 1.00 62.44 90 LYS A N 1
ATOM 644 C CA . LYS A 1 90 ? -5.349 -12.715 22.876 1.00 62.44 90 LYS A CA 1
ATOM 645 C C . LYS A 1 90 ? -5.640 -11.651 21.812 1.00 62.44 90 LYS A C 1
ATOM 647 O O . LYS A 1 90 ? -5.870 -12.000 20.658 1.00 62.44 90 LYS A O 1
ATOM 652 N N . ARG A 1 91 ? -5.644 -10.365 22.176 1.00 72.19 91 ARG A N 1
ATOM 653 C CA . ARG A 1 91 ? -5.945 -9.285 21.228 1.00 72.19 91 ARG A CA 1
ATOM 654 C C . ARG A 1 91 ? -4.825 -9.160 20.196 1.00 72.19 91 ARG A C 1
ATOM 656 O O . ARG A 1 91 ? -3.687 -8.865 20.548 1.00 72.19 91 ARG A O 1
ATOM 663 N N . THR A 1 92 ? -5.159 -9.337 18.922 1.00 82.25 92 THR A N 1
ATOM 664 C CA . THR A 1 92 ? -4.239 -9.027 17.823 1.00 82.25 92 THR A CA 1
ATOM 665 C C . THR A 1 92 ? -3.898 -7.537 17.825 1.00 82.25 92 THR A C 1
ATOM 667 O O . THR A 1 92 ? -4.810 -6.715 17.981 1.00 82.25 92 THR A O 1
ATOM 670 N N . PRO A 1 93 ? -2.628 -7.162 17.615 1.00 86.50 93 PRO A N 1
ATOM 671 C CA . PRO A 1 93 ? -2.233 -5.761 17.618 1.00 86.50 93 PRO A CA 1
ATOM 672 C C . PRO A 1 93 ? -2.860 -4.999 16.439 1.00 86.50 93 PRO A C 1
ATOM 674 O O . PRO A 1 93 ? -3.150 -5.564 15.381 1.00 86.50 93 PRO A O 1
ATOM 677 N N . THR A 1 94 ? -3.072 -3.693 16.616 1.00 88.69 94 THR A N 1
ATOM 678 C CA . THR A 1 94 ? -3.768 -2.840 15.639 1.00 88.69 94 THR A CA 1
ATOM 679 C C . THR A 1 94 ? -3.056 -2.786 14.291 1.00 88.69 94 THR A C 1
ATOM 681 O O . THR A 1 94 ? -3.721 -2.890 13.262 1.00 88.69 94 THR A O 1
ATOM 684 N N . TRP A 1 95 ? -1.722 -2.714 14.277 1.00 88.88 95 TRP A N 1
ATOM 685 C CA 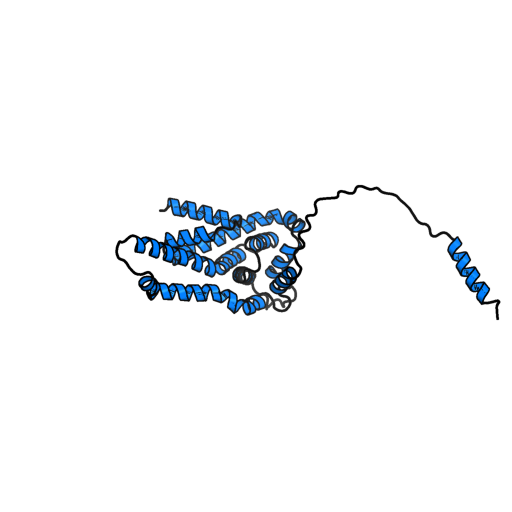. TRP A 1 95 ? -0.950 -2.734 13.033 1.00 88.88 95 TRP A CA 1
ATOM 686 C C . TRP A 1 95 ? -1.166 -4.025 12.231 1.00 88.88 95 TRP A C 1
ATOM 688 O O . TRP A 1 95 ? -1.302 -3.950 11.015 1.00 88.88 95 TRP A O 1
ATOM 698 N N . VAL A 1 96 ? -1.298 -5.193 12.880 1.00 89.69 96 VAL A N 1
ATOM 699 C CA . VAL A 1 96 ? -1.598 -6.464 12.186 1.00 89.69 96 VAL A CA 1
ATOM 700 C C . VAL A 1 96 ? -2.979 -6.406 11.552 1.00 89.69 96 VAL A C 1
ATOM 702 O O . VAL A 1 96 ? -3.131 -6.752 10.384 1.00 89.69 96 VAL A O 1
ATOM 705 N N . ARG A 1 97 ? -3.987 -5.920 12.285 1.00 89.12 97 ARG A N 1
ATOM 706 C CA . ARG A 1 97 ? -5.344 -5.759 11.736 1.00 89.12 97 ARG A CA 1
ATOM 707 C C . ARG A 1 97 ? -5.352 -4.818 10.532 1.00 89.12 97 ARG A C 1
ATOM 709 O O . ARG A 1 97 ? -6.012 -5.114 9.541 1.00 89.12 97 ARG A O 1
ATOM 716 N N . LEU A 1 98 ? -4.571 -3.737 10.580 1.00 91.19 98 LEU A N 1
ATOM 717 C CA . LEU A 1 98 ? -4.390 -2.819 9.453 1.00 91.19 98 LEU A CA 1
ATOM 718 C C . LEU A 1 98 ? -3.722 -3.482 8.247 1.00 91.19 98 LEU A C 1
ATOM 720 O O . LEU A 1 98 ? -4.211 -3.313 7.131 1.00 91.19 98 LEU A O 1
ATOM 724 N N . VAL A 1 99 ? -2.648 -4.252 8.460 1.00 91.25 99 VAL A N 1
ATOM 725 C CA . VAL A 1 99 ? -2.006 -5.038 7.394 1.00 91.25 99 VAL A CA 1
ATOM 726 C C . VAL A 1 99 ? -3.040 -5.937 6.736 1.00 91.25 99 VAL A C 1
ATOM 728 O O . VAL A 1 99 ? -3.206 -5.897 5.522 1.00 91.25 99 VAL A O 1
ATOM 731 N N . VAL A 1 100 ? -3.791 -6.696 7.533 1.00 88.56 100 VAL A N 1
ATOM 732 C CA . VAL A 1 100 ? -4.792 -7.620 7.009 1.00 88.56 100 VAL A CA 1
ATOM 733 C C . VAL A 1 100 ? -5.868 -6.899 6.197 1.00 88.56 100 VAL A C 1
ATOM 735 O O . VAL A 1 100 ? -6.180 -7.342 5.095 1.00 88.56 100 VAL A O 1
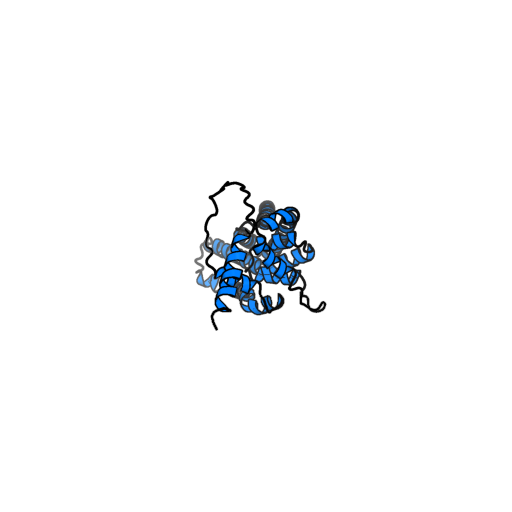ATOM 738 N N . MET A 1 101 ? -6.421 -5.788 6.689 1.00 86.75 101 MET A N 1
ATOM 739 C CA . MET A 1 101 ? -7.436 -5.040 5.936 1.00 86.75 101 MET A CA 1
ATOM 740 C C . MET A 1 101 ? -6.923 -4.568 4.577 1.00 86.75 101 MET A C 1
ATOM 742 O O . MET A 1 101 ? -7.648 -4.654 3.588 1.00 86.75 101 MET A O 1
ATOM 746 N N . ARG A 1 102 ? -5.671 -4.098 4.521 1.00 90.50 102 ARG A N 1
ATOM 747 C CA . ARG A 1 102 ? -5.038 -3.640 3.278 1.00 90.50 102 ARG A CA 1
ATOM 748 C C . ARG A 1 102 ? -4.743 -4.794 2.319 1.00 90.50 102 ARG A C 1
ATOM 750 O O . ARG A 1 102 ? -4.907 -4.621 1.119 1.00 90.50 102 ARG A O 1
ATOM 757 N N . LEU A 1 103 ? -4.369 -5.961 2.843 1.00 86.56 103 LEU A N 1
ATOM 758 C CA . LEU A 1 103 ? -4.110 -7.166 2.050 1.00 86.56 103 LEU A CA 1
ATOM 759 C C . LEU A 1 103 ? -5.389 -7.805 1.496 1.00 86.56 103 LEU A C 1
ATOM 761 O O . LEU A 1 103 ? -5.390 -8.282 0.366 1.00 86.56 103 LEU A O 1
ATOM 765 N N . ILE A 1 104 ? -6.466 -7.830 2.285 1.00 83.38 104 ILE A N 1
ATOM 766 C CA . ILE A 1 104 ? -7.761 -8.384 1.868 1.00 83.38 104 ILE A CA 1
ATOM 767 C C . ILE A 1 104 ? -8.438 -7.466 0.839 1.00 83.38 104 ILE A C 1
ATOM 769 O O . ILE A 1 104 ? -9.147 -7.954 -0.037 1.00 83.38 104 ILE A O 1
ATOM 773 N N . GLY A 1 105 ? -8.249 -6.146 0.945 1.00 80.81 105 GLY A N 1
ATOM 774 C CA . GLY A 1 105 ? -8.762 -5.177 -0.030 1.00 80.81 105 GLY A CA 1
ATOM 775 C C . GLY A 1 105 ? -10.282 -4.974 -0.012 1.00 80.81 105 GLY A C 1
ATOM 776 O O . GLY A 1 105 ? -10.808 -4.258 -0.855 1.00 80.81 105 GLY A O 1
ATOM 777 N N . VAL A 1 106 ? -10.997 -5.568 0.951 1.00 79.06 106 VAL A N 1
ATOM 778 C CA . VAL A 1 106 ? -12.457 -5.413 1.110 1.00 79.06 106 VAL A CA 1
ATOM 779 C C . VAL A 1 106 ? -12.835 -3.990 1.541 1.00 79.06 106 VAL A C 1
ATOM 781 O O . VAL A 1 106 ? -13.911 -3.505 1.205 1.00 79.06 106 VAL A O 1
ATOM 784 N N . VAL A 1 107 ? -11.956 -3.305 2.279 1.00 83.88 107 VAL A N 1
ATOM 785 C CA . VAL A 1 107 ? -12.169 -1.913 2.696 1.00 83.88 107 VAL A CA 1
ATOM 786 C C . VAL A 1 107 ? -11.398 -0.985 1.754 1.00 83.88 107 VAL A C 1
ATOM 788 O O . VAL A 1 107 ? -10.197 -1.194 1.564 1.00 83.88 107 VAL A O 1
ATOM 791 N N . PRO A 1 108 ? -12.032 0.066 1.196 1.00 87.00 108 PRO A N 1
ATOM 792 C CA . PRO A 1 108 ? -11.342 1.010 0.327 1.00 87.00 108 PRO A CA 1
ATOM 793 C C . PRO A 1 108 ? -10.187 1.701 1.059 1.00 87.00 108 PRO A C 1
ATOM 795 O O . PRO A 1 108 ? -10.276 2.003 2.252 1.00 87.00 108 PRO A O 1
ATOM 798 N N . TRP A 1 109 ? -9.123 2.015 0.315 1.00 87.38 109 TRP A N 1
ATOM 799 C CA . TRP A 1 109 ? -7.905 2.642 0.844 1.00 87.38 109 TRP A CA 1
ATOM 800 C C . TRP A 1 109 ? -8.189 3.892 1.691 1.00 87.38 109 TRP A C 1
ATOM 802 O O . TRP A 1 109 ? -7.679 4.025 2.808 1.00 87.38 109 TRP A O 1
ATOM 812 N N . SER A 1 110 ? -9.048 4.780 1.179 1.00 89.25 110 SER A N 1
ATOM 813 C CA . SER A 1 110 ? -9.483 6.000 1.868 1.00 89.25 110 SER A CA 1
ATOM 814 C C . SER A 1 110 ? -10.222 5.697 3.170 1.00 89.25 110 SER A C 1
ATOM 816 O O . SER A 1 110 ? -9.963 6.340 4.185 1.00 89.25 110 SER A O 1
ATOM 818 N N . GLY A 1 111 ? -11.094 4.686 3.168 1.00 89.38 111 GLY A N 1
ATOM 819 C CA . GLY A 1 111 ? -11.873 4.274 4.333 1.00 89.38 111 GLY A CA 1
ATOM 820 C C . GLY A 1 111 ? -10.992 3.831 5.497 1.00 89.38 111 GLY A C 1
ATOM 821 O O . GLY A 1 111 ? -11.233 4.245 6.628 1.00 89.38 111 GLY A O 1
ATOM 822 N N . ILE A 1 112 ? -9.927 3.068 5.220 1.00 91.25 112 ILE A N 1
ATOM 823 C CA . ILE A 1 112 ? -8.961 2.645 6.246 1.00 91.25 112 ILE A CA 1
ATOM 824 C C . ILE A 1 112 ? -8.262 3.868 6.858 1.00 91.25 112 ILE A C 1
ATOM 826 O O . ILE A 1 112 ? -8.200 3.988 8.079 1.00 91.25 112 ILE A O 1
ATOM 830 N N . ASN A 1 113 ? -7.776 4.805 6.035 1.00 93.50 113 ASN A N 1
ATOM 831 C CA . ASN A 1 113 ? -7.072 5.999 6.523 1.00 93.50 113 ASN A CA 1
ATOM 832 C C . ASN A 1 113 ? -7.993 6.928 7.335 1.00 93.50 113 ASN A C 1
ATOM 834 O O . ASN A 1 113 ? -7.600 7.433 8.387 1.00 93.50 113 ASN A O 1
ATOM 838 N N . ILE A 1 114 ? -9.238 7.118 6.884 1.00 91.19 114 ILE A N 1
ATOM 839 C CA . ILE A 1 114 ? -10.239 7.898 7.619 1.00 91.19 114 ILE A CA 1
ATOM 840 C C . ILE A 1 114 ? -10.551 7.225 8.958 1.00 91.19 114 ILE A C 1
ATOM 842 O O . ILE A 1 114 ? -10.558 7.895 9.990 1.00 91.19 114 ILE A O 1
ATOM 846 N N . ALA A 1 115 ? -10.753 5.905 8.972 1.00 90.19 115 ALA A N 1
ATOM 847 C CA . ALA A 1 115 ? -11.007 5.159 10.199 1.00 90.19 115 ALA A CA 1
ATOM 848 C C . ALA A 1 115 ? -9.829 5.237 11.182 1.00 90.19 115 ALA A C 1
ATOM 850 O O . ALA A 1 115 ? -10.066 5.401 12.378 1.00 90.19 115 ALA A O 1
ATOM 851 N N . CYS A 1 116 ? -8.579 5.202 10.703 1.00 90.56 116 CYS A N 1
ATOM 852 C CA . CYS A 1 116 ? -7.399 5.451 11.536 1.00 90.56 116 CYS A CA 1
ATOM 853 C C . CYS A 1 116 ? -7.452 6.830 12.207 1.00 90.56 116 CYS A C 1
ATOM 855 O O . CYS A 1 116 ? -7.167 6.936 13.401 1.00 90.56 116 CYS A O 1
ATOM 857 N N . GLY A 1 117 ? -7.842 7.872 11.461 1.00 89.38 117 GLY A N 1
ATOM 858 C CA . GLY A 1 117 ? -7.921 9.245 11.970 1.00 89.38 117 GLY A CA 1
ATOM 859 C C . GLY A 1 117 ? -9.044 9.422 12.991 1.00 89.38 117 GLY A C 1
ATOM 860 O O . GLY A 1 117 ? -8.835 9.987 14.064 1.00 89.38 117 GLY A O 1
ATOM 861 N N . VAL A 1 118 ? -10.222 8.867 12.694 1.00 88.56 118 VAL A N 1
ATOM 862 C CA . VAL A 1 118 ? -11.404 8.903 13.570 1.00 88.56 118 VAL A CA 1
ATOM 863 C C . VAL A 1 118 ? -11.181 8.095 14.851 1.00 88.56 118 VAL A C 1
ATOM 865 O O . VAL A 1 118 ? -11.489 8.582 15.937 1.00 88.56 118 VAL A O 1
ATOM 868 N N . CYS A 1 119 ? -10.603 6.893 14.748 1.00 86.44 119 CYS A N 1
ATOM 869 C CA . CYS A 1 119 ? -10.307 6.028 15.897 1.00 86.44 119 CYS A CA 1
ATOM 870 C C . CYS A 1 119 ? -9.035 6.436 16.659 1.00 86.44 119 CYS A C 1
ATOM 872 O O . CYS A 1 119 ? -8.689 5.781 17.638 1.00 86.44 119 CYS A O 1
ATOM 874 N N . ARG A 1 120 ? -8.331 7.487 16.212 1.00 86.25 120 ARG A N 1
ATOM 875 C CA . ARG A 1 120 ? -7.067 7.982 16.785 1.00 86.25 120 ARG A CA 1
ATOM 876 C C . ARG A 1 120 ? -6.019 6.879 16.973 1.00 86.25 120 ARG A C 1
ATOM 878 O O . ARG A 1 120 ? -5.404 6.762 18.032 1.00 86.25 120 ARG A O 1
ATOM 885 N N . VAL A 1 121 ? -5.823 6.059 15.941 1.00 88.31 121 VAL A N 1
ATOM 886 C CA . VAL A 1 121 ? -4.795 5.008 15.956 1.00 88.31 121 VAL A CA 1
ATOM 887 C C . VAL A 1 121 ? -3.405 5.631 16.104 1.00 88.31 121 VAL A C 1
ATOM 889 O O . VAL A 1 121 ? -3.132 6.697 15.554 1.00 88.31 121 VAL A O 1
ATOM 892 N N . SER A 1 122 ? -2.516 4.955 16.837 1.00 90.69 122 SER A N 1
ATOM 893 C CA . SER A 1 122 ? -1.116 5.369 16.972 1.00 90.69 122 SER A CA 1
ATOM 894 C C . SER A 1 122 ? -0.450 5.528 15.601 1.00 90.69 122 SER A C 1
ATOM 896 O O . SER A 1 122 ? -0.592 4.667 14.729 1.00 90.69 122 SER A O 1
ATOM 898 N N . PHE A 1 123 ? 0.329 6.598 15.419 1.00 89.44 123 PHE A N 1
ATOM 899 C CA . PHE A 1 123 ? 1.058 6.849 14.170 1.00 89.44 123 PHE A CA 1
ATOM 900 C C . PHE A 1 123 ? 1.979 5.692 13.789 1.00 89.44 123 PHE A C 1
ATOM 902 O O . PHE A 1 123 ? 2.090 5.371 12.610 1.00 89.44 123 PHE A O 1
ATOM 909 N N . VAL A 1 124 ? 2.596 5.035 14.774 1.00 90.69 124 VAL A N 1
ATOM 910 C CA . VAL A 1 124 ? 3.498 3.900 14.538 1.00 90.69 124 VAL A CA 1
ATOM 911 C C . VAL A 1 124 ? 2.726 2.702 13.992 1.00 90.69 124 VAL A C 1
ATOM 913 O O . VAL A 1 124 ? 3.121 2.129 12.978 1.00 90.69 124 VAL A O 1
ATOM 916 N N . ASP A 1 125 ? 1.584 2.371 14.600 1.00 91.06 125 ASP A N 1
ATOM 917 C CA . ASP A 1 125 ? 0.735 1.275 14.126 1.00 91.06 125 ASP A CA 1
ATOM 918 C C . ASP A 1 125 ? 0.185 1.557 12.723 1.00 91.06 125 ASP A C 1
ATOM 920 O O . ASP A 1 125 ? 0.128 0.660 11.881 1.00 91.06 125 ASP A O 1
ATOM 924 N N . CYS A 1 126 ? -0.185 2.814 12.459 1.00 91.62 126 CYS A N 1
ATOM 925 C CA . CYS A 1 126 ? -0.645 3.253 11.147 1.00 91.62 126 CYS A CA 1
ATOM 926 C C . CYS A 1 126 ? 0.470 3.163 10.096 1.00 91.62 126 CYS A C 1
ATOM 928 O O . CYS A 1 126 ? 0.229 2.658 9.000 1.00 91.62 126 CYS A O 1
ATOM 930 N N . ALA A 1 127 ? 1.686 3.606 10.429 1.00 93.00 127 ALA A N 1
ATOM 931 C CA . ALA A 1 127 ? 2.838 3.590 9.533 1.00 93.00 127 ALA A CA 1
ATOM 932 C C . ALA A 1 127 ? 3.262 2.159 9.189 1.00 93.00 127 ALA A C 1
ATOM 934 O O . ALA A 1 127 ? 3.364 1.818 8.015 1.00 93.00 127 ALA A O 1
ATOM 935 N N . ILE A 1 128 ? 3.448 1.303 10.199 1.00 93.69 128 ILE A N 1
ATOM 936 C CA . ILE A 1 128 ? 3.840 -0.101 10.009 1.00 93.69 128 ILE A CA 1
ATOM 937 C C . ILE A 1 128 ? 2.734 -0.862 9.273 1.00 93.69 128 ILE A C 1
ATOM 939 O O . ILE A 1 128 ? 3.010 -1.602 8.328 1.00 93.69 128 ILE A O 1
ATOM 943 N N . GLY A 1 129 ? 1.474 -0.640 9.663 1.00 92.69 129 GLY A N 1
ATOM 944 C CA . GLY A 1 129 ? 0.317 -1.239 9.008 1.00 92.69 129 GLY A CA 1
ATOM 945 C C . GLY A 1 129 ? 0.205 -0.857 7.531 1.00 92.69 129 GLY A C 1
ATOM 946 O O . GLY A 1 129 ? -0.067 -1.713 6.691 1.00 92.69 129 GLY A O 1
ATOM 947 N N . ALA A 1 130 ? 0.446 0.415 7.196 1.00 93.88 130 ALA A N 1
ATOM 948 C CA . ALA A 1 130 ? 0.468 0.896 5.817 1.00 93.88 130 ALA A CA 1
ATOM 949 C C . ALA A 1 130 ? 1.661 0.351 5.026 1.00 93.88 130 ALA A C 1
ATOM 951 O O . ALA A 1 130 ? 1.471 -0.117 3.904 1.00 93.88 130 ALA A O 1
ATOM 952 N N . PHE A 1 131 ? 2.856 0.345 5.615 1.00 95.38 131 PHE A N 1
ATOM 953 C CA . PHE A 1 131 ? 4.074 -0.113 4.955 1.00 95.38 131 PHE A CA 1
ATOM 954 C C . PHE A 1 131 ? 3.980 -1.597 4.605 1.00 95.38 131 PHE A C 1
ATOM 956 O O . PHE A 1 131 ? 4.039 -1.972 3.436 1.00 95.38 131 PHE A O 1
ATOM 963 N N . ILE A 1 132 ? 3.728 -2.446 5.604 1.00 94.31 132 ILE A N 1
ATOM 964 C CA . ILE A 1 132 ? 3.648 -3.897 5.406 1.00 94.31 132 ILE A CA 1
ATOM 965 C C . ILE A 1 132 ? 2.428 -4.269 4.562 1.00 94.31 132 ILE A C 1
ATOM 967 O O . ILE A 1 132 ? 2.526 -5.111 3.672 1.00 94.31 132 ILE A O 1
ATOM 971 N N . GLY A 1 133 ? 1.287 -3.617 4.798 1.00 91.56 133 GLY A N 1
ATOM 972 C CA . GLY A 1 133 ? 0.050 -3.903 4.076 1.00 91.56 133 GLY A CA 1
ATOM 973 C C . GLY A 1 133 ? 0.090 -3.546 2.587 1.00 91.56 133 GLY A C 1
ATOM 974 O O . GLY A 1 133 ? -0.700 -4.096 1.827 1.00 91.56 133 GLY A O 1
ATOM 975 N N . THR A 1 134 ? 0.991 -2.655 2.154 1.00 92.12 134 THR A N 1
ATOM 976 C CA . THR A 1 134 ? 1.117 -2.247 0.738 1.00 92.12 134 THR A CA 1
ATOM 977 C C . THR A 1 134 ? 2.293 -2.851 0.000 1.00 92.12 134 THR A C 1
ATOM 979 O O . THR A 1 134 ? 2.266 -2.873 -1.230 1.00 92.12 134 THR A O 1
ATOM 982 N N . LEU A 1 135 ? 3.287 -3.380 0.718 1.00 91.69 135 LEU A N 1
ATOM 983 C CA . LEU A 1 135 ? 4.478 -3.996 0.130 1.00 91.69 135 LEU A CA 1
ATOM 984 C C . LEU A 1 135 ? 4.175 -4.953 -1.032 1.00 91.69 135 LEU A C 1
ATOM 986 O O . LEU A 1 135 ? 4.781 -4.769 -2.088 1.00 91.69 135 LEU A O 1
ATOM 990 N N . PRO A 1 136 ? 3.235 -5.915 -0.915 1.00 89.69 136 PRO A N 1
ATOM 991 C CA . PRO A 1 136 ? 2.963 -6.854 -2.002 1.00 89.69 136 PRO A CA 1
ATOM 992 C C . PRO A 1 136 ? 2.479 -6.169 -3.284 1.00 89.69 136 PRO A C 1
ATOM 994 O O . PRO A 1 136 ? 2.996 -6.429 -4.368 1.00 89.69 136 PRO A O 1
ATOM 997 N N . TRP A 1 137 ? 1.524 -5.245 -3.162 1.00 89.19 137 TRP A N 1
ATOM 998 C CA . TRP A 1 137 ? 0.960 -4.522 -4.302 1.00 89.19 137 TRP A CA 1
ATOM 999 C C . TRP A 1 137 ? 1.973 -3.568 -4.946 1.00 89.19 137 TRP A C 1
ATOM 1001 O O . TRP A 1 137 ? 2.101 -3.493 -6.172 1.00 89.19 137 TRP A O 1
ATOM 1011 N N . THR A 1 138 ? 2.731 -2.845 -4.126 1.00 92.44 138 THR A N 1
ATOM 1012 C CA . THR A 1 138 ? 3.749 -1.916 -4.615 1.00 92.44 138 THR A CA 1
ATOM 1013 C C . THR A 1 138 ? 4.889 -2.657 -5.309 1.00 92.44 138 THR A C 1
ATOM 1015 O O . THR A 1 138 ? 5.339 -2.222 -6.367 1.00 92.44 138 THR A O 1
ATOM 1018 N N . ALA A 1 139 ? 5.294 -3.819 -4.789 1.00 91.44 139 ALA A N 1
ATOM 1019 C CA . ALA A 1 139 ? 6.273 -4.679 -5.444 1.00 91.44 139 ALA A CA 1
ATOM 1020 C C . ALA A 1 139 ? 5.786 -5.154 -6.814 1.00 91.44 139 ALA A C 1
ATOM 1022 O O . ALA A 1 139 ? 6.542 -5.106 -7.783 1.00 91.44 139 ALA A O 1
ATOM 1023 N N . VAL A 1 140 ? 4.517 -5.567 -6.907 1.00 90.38 140 VAL A N 1
ATOM 1024 C CA . VAL A 1 140 ? 3.909 -6.015 -8.166 1.00 90.38 140 VAL A CA 1
ATOM 1025 C C . VAL A 1 140 ? 3.948 -4.903 -9.214 1.00 90.38 140 VAL A C 1
ATOM 1027 O O . VAL A 1 140 ? 4.428 -5.095 -10.329 1.00 90.38 140 VAL A O 1
ATOM 1030 N N . THR A 1 141 ? 3.488 -3.715 -8.838 1.00 91.62 141 THR A N 1
ATOM 1031 C CA . THR A 1 141 ? 3.382 -2.564 -9.746 1.00 91.62 141 THR A CA 1
ATOM 1032 C C . THR A 1 141 ? 4.743 -2.002 -10.165 1.00 91.62 141 THR A C 1
ATOM 1034 O O . THR A 1 141 ? 4.938 -1.725 -11.347 1.00 91.62 141 THR A O 1
ATOM 1037 N N . CYS A 1 142 ? 5.722 -1.922 -9.259 1.00 92.94 142 CYS A N 1
ATOM 1038 C CA . CYS A 1 142 ? 7.086 -1.524 -9.623 1.00 92.94 142 CYS A CA 1
ATOM 1039 C C . CYS A 1 142 ? 7.754 -2.554 -10.553 1.00 92.94 142 CYS A C 1
ATOM 1041 O O . CYS A 1 142 ? 8.435 -2.179 -11.503 1.00 92.94 142 CYS A O 1
ATOM 1043 N N . GLN A 1 143 ? 7.538 -3.856 -10.331 1.00 91.88 143 GLN A N 1
ATOM 1044 C CA . GLN A 1 143 ? 8.082 -4.895 -11.215 1.00 91.88 143 GLN A CA 1
ATOM 1045 C C . GLN A 1 143 ? 7.510 -4.821 -12.632 1.00 91.88 143 GLN A C 1
ATOM 1047 O O . GLN A 1 143 ? 8.246 -5.009 -13.597 1.00 91.88 143 GLN A O 1
ATOM 1052 N N . ILE A 1 144 ? 6.218 -4.513 -12.770 1.00 89.44 144 ILE A N 1
ATOM 1053 C CA . ILE A 1 144 ? 5.601 -4.296 -14.084 1.00 89.44 144 ILE A CA 1
ATOM 1054 C C . ILE A 1 144 ? 6.295 -3.137 -14.817 1.00 89.44 144 ILE A C 1
ATOM 1056 O O . ILE A 1 144 ? 6.566 -3.254 -16.009 1.00 89.44 144 ILE A O 1
ATOM 1060 N N . GLY A 1 145 ? 6.655 -2.060 -14.112 1.00 90.75 145 GLY A N 1
ATOM 1061 C CA . GLY A 1 145 ? 7.421 -0.939 -14.671 1.00 90.75 145 GLY A CA 1
ATOM 1062 C C . GLY A 1 145 ? 8.781 -1.332 -15.245 1.00 90.75 145 GLY A C 1
ATOM 1063 O O . GLY A 1 145 ? 9.097 -0.976 -16.379 1.00 90.75 145 GLY A O 1
ATOM 1064 N N . ASP A 1 146 ? 9.551 -2.112 -14.489 1.00 89.69 146 ASP A N 1
ATOM 1065 C CA . ASP A 1 146 ? 10.874 -2.612 -14.893 1.00 89.69 146 ASP A CA 1
ATOM 1066 C C . ASP A 1 146 ? 10.791 -3.509 -16.142 1.00 89.69 146 ASP A C 1
ATOM 1068 O O . ASP A 1 146 ? 11.569 -3.371 -17.090 1.00 89.69 146 ASP A O 1
ATOM 1072 N N . ILE A 1 147 ? 9.784 -4.389 -16.194 1.00 86.56 147 ILE A N 1
ATOM 1073 C CA . ILE A 1 147 ? 9.532 -5.246 -17.360 1.00 86.56 147 ILE A CA 1
ATOM 1074 C C . ILE A 1 147 ? 9.151 -4.393 -18.576 1.00 86.56 147 ILE A C 1
ATOM 1076 O O . ILE A 1 147 ? 9.717 -4.583 -19.651 1.00 86.56 147 ILE A O 1
ATOM 1080 N N . LEU A 1 148 ? 8.234 -3.432 -18.422 1.00 86.56 148 LEU A N 1
ATOM 1081 C CA . LEU A 1 148 ? 7.816 -2.547 -19.515 1.00 86.56 148 LEU A CA 1
ATOM 1082 C C . LEU A 1 148 ? 8.990 -1.739 -20.078 1.00 86.56 148 LEU A C 1
ATOM 1084 O O . LEU A 1 148 ? 9.121 -1.621 -21.297 1.00 86.56 148 LEU A O 1
ATOM 1088 N N . GLN A 1 149 ? 9.867 -1.228 -19.213 1.00 88.69 149 GLN A N 1
ATOM 1089 C CA . GLN A 1 149 ? 11.065 -0.507 -19.635 1.00 88.69 149 GLN A CA 1
ATOM 1090 C C . GLN A 1 149 ? 12.034 -1.421 -20.399 1.00 88.69 149 GLN A C 1
ATOM 1092 O O . GLN A 1 149 ? 12.519 -1.038 -21.466 1.00 88.69 149 GLN A O 1
ATOM 1097 N N . THR A 1 150 ? 12.241 -2.648 -19.916 1.00 83.12 150 THR A N 1
ATOM 1098 C CA . THR A 1 150 ? 13.080 -3.652 -20.588 1.00 83.12 150 THR A CA 1
ATOM 1099 C C . THR A 1 150 ? 12.546 -3.974 -21.990 1.00 83.12 150 THR A C 1
ATOM 1101 O O . THR A 1 150 ? 13.313 -4.036 -22.953 1.00 83.12 150 THR A O 1
ATOM 1104 N N . LEU A 1 151 ? 11.224 -4.123 -22.135 1.00 78.88 151 LEU A N 1
ATOM 1105 C CA . LEU A 1 151 ? 10.572 -4.401 -23.419 1.00 78.88 151 LEU A CA 1
ATOM 1106 C C . LEU A 1 151 ? 10.658 -3.216 -24.393 1.00 78.88 151 LEU A C 1
ATOM 1108 O O . LEU A 1 151 ? 10.928 -3.412 -25.581 1.00 78.88 151 LEU A O 1
ATOM 1112 N N . A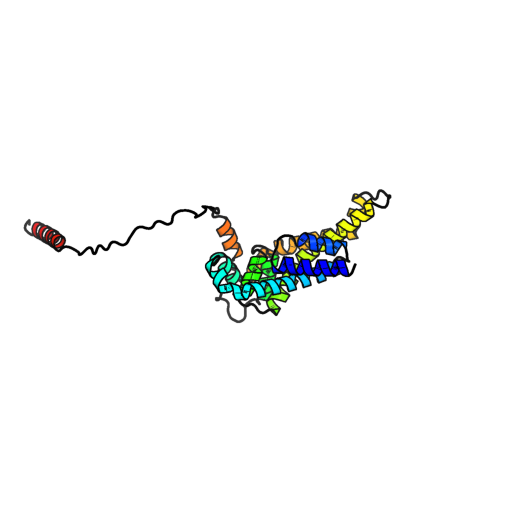LA A 1 152 ? 10.462 -1.988 -23.907 1.00 81.75 152 ALA A N 1
ATOM 1113 C CA . ALA A 1 152 ? 10.521 -0.784 -24.734 1.00 81.75 152 ALA A CA 1
ATOM 1114 C C . ALA A 1 152 ? 11.933 -0.542 -25.302 1.00 81.75 152 ALA A C 1
ATOM 1116 O O . ALA A 1 152 ? 12.097 -0.260 -26.492 1.00 81.75 152 ALA A O 1
ATOM 1117 N N . VAL A 1 153 ? 12.969 -0.712 -24.474 1.00 77.75 153 VAL A N 1
ATOM 1118 C CA . VAL A 1 153 ? 14.370 -0.535 -24.891 1.00 77.75 153 VAL A CA 1
ATOM 1119 C C . VAL A 1 153 ? 14.839 -1.681 -25.799 1.00 77.75 153 VAL A C 1
ATOM 1121 O O . VAL A 1 153 ? 15.506 -1.431 -26.807 1.00 77.75 153 VAL A O 1
ATOM 1124 N N . GLY A 1 154 ? 14.441 -2.924 -25.504 1.00 66.19 154 GLY A N 1
ATOM 1125 C CA . GLY A 1 154 ? 14.768 -4.096 -26.326 1.00 66.19 154 GLY A CA 1
ATOM 1126 C C . GLY A 1 154 ? 14.149 -4.063 -27.728 1.00 66.19 154 GLY A C 1
ATOM 1127 O O . GLY A 1 154 ? 14.763 -4.525 -28.683 1.00 66.19 154 GLY A O 1
ATOM 1128 N N . SER A 1 155 ? 12.974 -3.444 -27.882 1.00 60.31 155 SER A N 1
ATOM 1129 C CA . SER A 1 155 ? 12.317 -3.279 -29.191 1.00 60.31 155 SER A CA 1
ATOM 1130 C C . SER A 1 155 ? 12.996 -2.226 -30.079 1.00 60.31 155 SER A C 1
ATOM 1132 O O . SER A 1 155 ? 12.866 -2.261 -31.299 1.00 60.31 155 SER A O 1
ATOM 1134 N N . THR A 1 156 ? 13.735 -1.288 -29.477 1.00 59.81 156 THR A N 1
ATOM 1135 C CA . THR A 1 156 ? 14.353 -0.150 -30.181 1.00 59.81 156 THR A CA 1
ATOM 1136 C C . THR A 1 156 ? 15.751 -0.482 -30.729 1.00 59.81 156 THR A C 1
ATOM 1138 O O . THR A 1 156 ? 16.253 0.204 -31.613 1.00 59.81 156 THR A O 1
ATOM 1141 N N . SER A 1 157 ? 16.394 -1.554 -30.253 1.00 54.75 157 SER A N 1
ATOM 1142 C CA . SER A 1 157 ? 17.808 -1.870 -30.5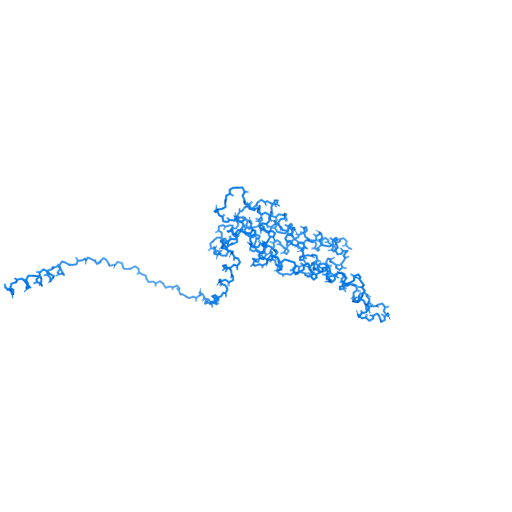27 1.00 54.75 157 SER A CA 1
ATOM 1143 C C . SER A 1 157 ? 18.067 -2.700 -31.802 1.00 54.75 157 SER A C 1
ATOM 1145 O O . SER A 1 157 ? 19.164 -3.219 -31.988 1.00 54.75 157 SER A O 1
ATOM 1147 N N . GLY A 1 158 ? 17.101 -2.804 -32.722 1.00 50.75 158 GLY A N 1
ATOM 1148 C CA . GLY A 1 158 ? 17.320 -3.304 -34.093 1.00 50.75 158 GLY A CA 1
ATOM 1149 C C . GLY A 1 158 ? 17.635 -4.801 -34.248 1.00 50.75 158 GLY A C 1
ATOM 1150 O O . GLY A 1 158 ? 17.637 -5.299 -35.371 1.00 50.75 158 GLY A O 1
ATOM 1151 N N . SER A 1 159 ? 17.851 -5.550 -33.163 1.00 47.81 159 SER A N 1
ATOM 1152 C CA . SER A 1 159 ? 17.885 -7.014 -33.197 1.00 47.81 159 SER A CA 1
ATOM 1153 C C . SER A 1 159 ? 16.475 -7.561 -32.943 1.00 47.81 159 SER A C 1
ATOM 1155 O O . SER A 1 159 ? 15.895 -7.210 -31.912 1.00 47.81 159 SER A O 1
ATOM 1157 N N . PRO A 1 160 ? 15.912 -8.431 -33.802 1.00 50.66 160 PRO A N 1
ATOM 1158 C CA . PRO A 1 160 ? 14.626 -9.076 -33.560 1.00 50.66 160 PRO A CA 1
ATOM 1159 C C . PRO A 1 160 ? 14.785 -10.137 -32.462 1.00 50.66 160 PRO A C 1
ATOM 1161 O O . PRO A 1 160 ? 14.809 -11.337 -32.713 1.00 50.66 160 PRO A O 1
ATOM 1164 N N . GLN A 1 161 ? 14.944 -9.697 -31.216 1.00 55.38 161 GLN A N 1
ATOM 1165 C CA . GLN A 1 161 ? 14.760 -10.559 -30.060 1.00 55.38 161 GLN A CA 1
ATOM 1166 C C . GLN A 1 161 ? 13.259 -10.833 -29.975 1.00 55.38 161 GLN A C 1
ATOM 1168 O O . GLN A 1 161 ? 12.476 -9.976 -29.567 1.00 55.38 161 GLN A O 1
ATOM 1173 N N . THR A 1 162 ? 12.842 -12.011 -30.436 1.00 60.50 162 THR A N 1
ATOM 1174 C CA . THR A 1 162 ? 11.449 -12.454 -30.380 1.00 60.50 162 THR A CA 1
ATOM 1175 C C . THR A 1 162 ? 10.953 -12.330 -28.940 1.00 60.50 162 THR A C 1
ATOM 1177 O O . THR A 1 162 ? 11.632 -12.787 -28.021 1.00 60.50 162 THR A O 1
ATOM 1180 N N . LEU A 1 163 ? 9.774 -11.736 -28.724 1.00 59.81 163 LEU A N 1
ATOM 1181 C CA . LEU A 1 163 ? 9.158 -11.562 -27.396 1.00 59.81 163 LEU A CA 1
ATOM 1182 C C . LEU A 1 163 ? 9.186 -12.856 -26.563 1.00 59.81 163 LEU A C 1
ATOM 1184 O O . LEU A 1 163 ? 9.385 -12.818 -25.353 1.00 59.81 163 LEU A O 1
ATOM 1188 N N . SER A 1 164 ? 9.073 -14.006 -27.228 1.00 61.84 164 SER A N 1
ATOM 1189 C CA . SER A 1 164 ? 9.187 -15.345 -26.648 1.00 61.84 164 SER A CA 1
ATOM 1190 C C . SER A 1 164 ? 10.546 -15.633 -25.996 1.00 61.84 164 SER A C 1
ATOM 1192 O O . SER A 1 164 ? 10.588 -16.287 -24.960 1.00 61.84 164 SER A O 1
ATOM 1194 N N . SER A 1 165 ? 11.651 -15.133 -26.556 1.00 64.50 165 SER A N 1
ATOM 1195 C CA . SER A 1 165 ? 13.011 -15.338 -26.035 1.00 64.50 165 SER A CA 1
ATOM 1196 C C . SER A 1 165 ? 13.293 -14.476 -24.802 1.00 64.50 165 SER A C 1
ATOM 1198 O O . SER A 1 165 ? 13.955 -14.931 -23.872 1.00 64.50 165 SER A O 1
ATOM 1200 N N . LEU A 1 166 ? 12.744 -13.256 -24.752 1.00 66.69 166 LEU A N 1
ATOM 1201 C CA . LEU A 1 166 ? 12.827 -12.389 -23.570 1.00 66.69 166 LEU A CA 1
ATOM 1202 C C . LEU A 1 166 ? 11.903 -12.876 -22.450 1.00 66.69 166 LEU A C 1
ATOM 1204 O O . LEU A 1 166 ? 12.338 -12.997 -21.309 1.00 66.69 166 LEU A O 1
ATOM 1208 N N . LEU A 1 167 ? 10.655 -13.228 -22.767 1.00 63.88 167 LEU A N 1
ATOM 1209 C CA . LEU A 1 167 ? 9.710 -13.778 -21.789 1.00 63.88 167 LEU A CA 1
ATOM 1210 C C . LEU A 1 167 ? 10.111 -15.177 -21.300 1.00 63.88 167 LEU A C 1
ATOM 1212 O O . LEU A 1 167 ? 9.775 -15.538 -20.178 1.00 63.88 167 LEU A O 1
ATOM 1216 N N . GLY A 1 168 ? 10.852 -15.940 -22.109 1.00 64.88 168 GLY A N 1
ATOM 1217 C CA . GLY A 1 168 ? 11.460 -17.216 -21.727 1.00 64.88 168 GLY A CA 1
ATOM 1218 C C . GLY A 1 168 ? 12.763 -17.078 -20.934 1.00 64.88 168 GLY A C 1
ATOM 1219 O O . GLY A 1 168 ? 13.284 -18.084 -20.453 1.00 64.88 168 GLY A O 1
ATOM 1220 N N . SER A 1 169 ? 13.295 -15.859 -20.770 1.00 78.06 169 SER A N 1
ATOM 1221 C CA . SER A 1 169 ? 14.499 -15.640 -19.969 1.00 78.06 169 SER A CA 1
ATOM 1222 C C . SER A 1 169 ? 14.231 -16.030 -18.512 1.00 78.06 169 SER A C 1
ATOM 1224 O O . SER A 1 169 ? 13.263 -15.540 -17.917 1.00 78.06 169 SER A O 1
ATOM 1226 N N . PRO A 1 170 ? 15.091 -16.857 -17.889 1.00 75.50 170 PRO A N 1
ATOM 1227 C CA . PRO A 1 170 ? 14.859 -17.381 -16.544 1.00 75.50 170 PRO A CA 1
ATOM 1228 C C . PRO A 1 170 ? 14.684 -16.277 -15.493 1.00 75.50 170 PRO A C 1
ATOM 1230 O O . PRO A 1 170 ? 13.951 -16.463 -14.526 1.00 75.50 170 PRO A O 1
ATOM 1233 N N . SER A 1 171 ? 15.285 -15.098 -15.697 1.00 74.44 171 SER A N 1
ATOM 1234 C CA . SER A 1 171 ? 15.108 -13.950 -14.800 1.00 74.44 171 SER A CA 1
ATOM 1235 C C . SER A 1 171 ? 13.695 -13.355 -14.870 1.00 74.44 171 SER A C 1
ATOM 1237 O O . SER A 1 171 ? 13.111 -13.032 -13.836 1.00 74.44 171 SER A O 1
ATOM 1239 N N . ILE A 1 172 ? 13.114 -13.245 -16.070 1.00 77.88 172 ILE A N 1
ATOM 1240 C CA . ILE A 1 172 ? 11.768 -12.688 -16.272 1.00 77.88 172 ILE A CA 1
ATOM 1241 C C . ILE A 1 172 ? 10.712 -13.703 -15.847 1.00 77.88 172 ILE A C 1
ATOM 1243 O O . ILE A 1 172 ? 9.790 -13.337 -15.124 1.00 77.88 172 ILE A O 1
ATOM 1247 N N . VAL A 1 173 ? 10.890 -14.983 -16.185 1.00 79.94 173 VAL A N 1
ATOM 1248 C CA . VAL A 1 173 ? 10.025 -16.062 -15.686 1.00 79.94 173 VAL A CA 1
ATOM 1249 C C . VAL A 1 173 ? 10.021 -16.080 -14.159 1.00 79.94 173 VAL A C 1
ATOM 1251 O O . VAL A 1 173 ? 8.952 -16.118 -13.556 1.00 79.94 173 VAL A O 1
ATOM 1254 N N . PHE A 1 174 ? 11.188 -15.975 -13.514 1.00 80.75 174 PHE A N 1
ATOM 1255 C CA . PHE A 1 174 ? 11.265 -15.917 -12.056 1.00 80.75 174 PHE A CA 1
ATOM 1256 C C . PHE A 1 174 ? 10.516 -14.706 -11.484 1.00 80.75 174 PHE A C 1
ATOM 1258 O O . PHE A 1 174 ? 9.723 -14.871 -10.558 1.00 80.75 174 PHE A O 1
ATOM 1265 N N . LYS A 1 175 ? 10.689 -13.509 -12.065 1.00 77.50 175 LYS A N 1
ATOM 1266 C CA . LYS A 1 175 ? 9.922 -12.312 -11.674 1.00 77.50 175 LYS A CA 1
ATOM 1267 C C . LYS A 1 175 ? 8.417 -12.534 -11.833 1.00 77.50 175 LYS A C 1
ATOM 1269 O O . LYS A 1 175 ? 7.675 -12.253 -10.903 1.00 77.50 175 LYS A O 1
ATOM 1274 N N . LEU A 1 176 ? 7.964 -13.100 -12.953 1.00 79.06 176 LEU A N 1
ATOM 1275 C CA . LEU A 1 176 ? 6.547 -13.380 -13.217 1.00 79.06 176 LEU A CA 1
ATOM 1276 C C . LEU A 1 176 ? 5.959 -14.431 -12.265 1.00 79.06 176 LEU A C 1
ATOM 1278 O O . LEU A 1 176 ? 4.821 -14.287 -11.817 1.00 79.06 176 LEU A O 1
ATOM 1282 N N . VAL A 1 177 ? 6.723 -15.466 -11.913 1.00 82.00 177 VAL A N 1
ATOM 1283 C CA . VAL A 1 177 ? 6.313 -16.468 -10.918 1.00 82.00 177 VAL A CA 1
ATOM 1284 C C . VAL A 1 177 ? 6.211 -15.829 -9.536 1.00 82.00 177 VAL A C 1
ATOM 1286 O O . VAL A 1 177 ? 5.185 -15.975 -8.877 1.00 82.00 177 VAL A O 1
ATOM 1289 N N . VAL A 1 178 ? 7.222 -15.066 -9.109 1.00 79.62 178 VAL A N 1
ATOM 1290 C CA . VAL A 1 178 ? 7.196 -14.335 -7.831 1.00 79.62 178 VAL A CA 1
ATOM 1291 C C . VAL A 1 178 ? 6.024 -13.358 -7.790 1.00 79.62 178 VAL A C 1
ATOM 1293 O O . VAL A 1 178 ? 5.308 -13.314 -6.796 1.00 79.62 178 VAL A O 1
ATOM 1296 N N . LEU A 1 179 ? 5.776 -12.631 -8.879 1.00 74.00 179 LEU A N 1
ATOM 1297 C CA . LEU A 1 179 ? 4.647 -11.720 -9.041 1.00 74.00 179 LEU A CA 1
ATOM 1298 C C . LEU A 1 179 ? 3.303 -12.437 -8.875 1.00 74.00 179 LEU A C 1
ATOM 1300 O O . LEU A 1 179 ? 2.420 -11.955 -8.167 1.00 74.00 179 LEU A O 1
ATOM 1304 N N . SER A 1 180 ? 3.175 -13.609 -9.499 1.00 80.31 180 SER A N 1
ATOM 1305 C CA . SER A 1 180 ? 1.977 -14.449 -9.427 1.00 80.31 180 SER A CA 1
ATOM 1306 C C . SER A 1 180 ? 1.753 -14.978 -8.012 1.00 80.31 180 SER A C 1
ATOM 1308 O O . SER A 1 180 ? 0.638 -14.933 -7.503 1.00 80.31 180 SER A O 1
ATOM 1310 N N . LEU A 1 181 ? 2.811 -15.426 -7.333 1.00 80.25 181 LEU A N 1
ATOM 1311 C CA . LEU A 1 181 ? 2.728 -15.864 -5.939 1.00 80.25 181 LEU A CA 1
ATOM 1312 C C . LEU A 1 181 ? 2.403 -14.699 -4.994 1.00 80.25 181 LEU A C 1
ATOM 1314 O O . LEU A 1 181 ? 1.637 -14.873 -4.047 1.00 80.25 181 LEU A O 1
ATOM 1318 N N . LEU A 1 182 ? 2.947 -13.509 -5.255 1.00 76.69 182 LEU A N 1
ATOM 1319 C CA . LEU A 1 182 ? 2.756 -12.321 -4.427 1.00 76.69 182 LEU A CA 1
ATOM 1320 C C . LEU A 1 182 ? 1.346 -11.727 -4.565 1.00 76.69 182 LEU A C 1
ATOM 1322 O O . LEU A 1 182 ? 0.808 -11.230 -3.578 1.00 76.69 182 LEU A O 1
ATOM 1326 N N . SER A 1 183 ? 0.723 -11.821 -5.747 1.00 73.62 183 SER A N 1
ATOM 1327 C CA . SER A 1 183 ? -0.677 -11.421 -5.951 1.00 73.62 183 SER A CA 1
ATOM 1328 C C . SER A 1 183 ? -1.666 -12.460 -5.414 1.00 73.62 183 SER A C 1
ATOM 1330 O O . SER A 1 183 ? -2.708 -12.105 -4.863 1.00 73.62 183 SER A O 1
ATOM 1332 N N . LEU A 1 184 ? -1.324 -13.747 -5.518 1.00 76.25 184 LEU A N 1
ATOM 1333 C CA . LEU A 1 184 ? -2.189 -14.846 -5.101 1.00 76.25 184 LEU A CA 1
ATOM 1334 C C . LEU A 1 184 ? -2.117 -15.113 -3.588 1.00 76.25 184 LEU A C 1
ATOM 1336 O O . LEU A 1 184 ? -3.097 -15.559 -2.992 1.00 76.25 184 LEU A O 1
ATOM 1340 N N . GLY A 1 185 ? -0.988 -14.802 -2.944 1.00 76.69 185 GLY A N 1
ATOM 1341 C CA . GLY A 1 185 ? -0.754 -15.019 -1.515 1.00 76.69 185 GLY A CA 1
ATOM 1342 C C . GLY A 1 185 ? -1.846 -14.420 -0.619 1.00 76.69 185 GLY A C 1
ATOM 1343 O O . GLY A 1 185 ? -2.528 -15.177 0.077 1.00 76.69 185 GLY A O 1
ATOM 1344 N N . PRO A 1 186 ? -2.083 -13.095 -0.649 1.00 73.75 186 PRO A N 1
ATOM 1345 C CA . PRO A 1 186 ? -3.125 -12.457 0.160 1.00 73.75 186 PRO A CA 1
ATOM 1346 C C . PRO A 1 186 ? -4.519 -13.065 -0.055 1.00 73.75 186 PRO A C 1
ATOM 1348 O O . PRO A 1 186 ? -5.284 -13.237 0.894 1.00 73.75 186 PRO A O 1
ATOM 1351 N N . VAL A 1 187 ? -4.824 -13.463 -1.293 1.00 71.56 187 VAL A N 1
ATOM 1352 C CA . VAL A 1 187 ? -6.124 -14.019 -1.695 1.00 71.56 187 VAL A CA 1
ATOM 1353 C C . VAL A 1 187 ? -6.322 -15.456 -1.202 1.00 71.56 187 VAL A C 1
ATOM 1355 O O . VAL A 1 187 ? -7.423 -15.813 -0.768 1.00 71.56 187 VAL A O 1
ATOM 1358 N N . LEU A 1 188 ? -5.277 -16.288 -1.240 1.00 77.06 188 LEU A N 1
ATOM 1359 C CA . LEU A 1 188 ? -5.321 -17.670 -0.747 1.00 77.06 188 LEU A CA 1
ATOM 1360 C C . LEU A 1 188 ? -5.373 -17.726 0.777 1.00 77.06 188 LEU A C 1
ATOM 1362 O O . LEU A 1 188 ? -6.120 -18.520 1.347 1.00 77.06 188 LEU A O 1
ATOM 1366 N N . TYR A 1 189 ? -4.622 -16.854 1.447 1.00 77.12 189 TYR A N 1
ATOM 1367 C CA . TYR A 1 189 ? -4.596 -16.796 2.906 1.00 77.12 189 TYR A CA 1
ATOM 1368 C C . TYR A 1 189 ? -5.731 -15.965 3.503 1.00 77.12 189 TYR A C 1
ATOM 1370 O O . TYR A 1 189 ? -5.812 -15.874 4.728 1.00 77.12 189 TYR A O 1
ATOM 1378 N N . ARG A 1 190 ? -6.645 -15.424 2.684 1.00 73.31 190 ARG A N 1
ATOM 1379 C CA . ARG A 1 190 ? -7.742 -14.556 3.136 1.00 73.31 190 ARG A CA 1
ATOM 1380 C C . ARG A 1 190 ? -8.506 -15.127 4.329 1.00 73.31 190 ARG A C 1
ATOM 1382 O O . ARG A 1 190 ? -8.752 -14.394 5.269 1.00 73.31 190 ARG A O 1
ATOM 1389 N N . ASN A 1 191 ? -8.793 -16.432 4.349 1.00 75.00 191 ASN A N 1
ATOM 1390 C CA . ASN A 1 191 ? -9.562 -17.056 5.430 1.00 75.00 191 ASN A CA 1
ATOM 1391 C C . ASN A 1 191 ? -8.785 -17.038 6.757 1.00 75.00 191 ASN A C 1
ATOM 1393 O O . ASN A 1 191 ? -9.350 -16.696 7.791 1.00 75.00 191 ASN A O 1
ATOM 1397 N N . LYS A 1 192 ? -7.474 -17.319 6.719 1.00 78.81 192 LYS A N 1
ATOM 1398 C CA . LYS A 1 192 ? -6.595 -17.229 7.898 1.00 78.81 192 LYS A CA 1
ATOM 1399 C C . LYS A 1 192 ? -6.388 -15.779 8.338 1.00 78.81 192 LYS A C 1
ATOM 1401 O O . LYS A 1 192 ? -6.387 -15.486 9.527 1.00 78.81 192 LYS A O 1
ATOM 1406 N N . LEU A 1 193 ? -6.240 -14.860 7.385 1.00 76.81 193 LEU A N 1
ATOM 1407 C CA . LEU A 1 193 ? -6.127 -13.429 7.667 1.00 76.81 193 LEU A CA 1
ATOM 1408 C C . LEU A 1 193 ? -7.428 -12.891 8.295 1.00 76.81 193 LEU A C 1
ATOM 1410 O O . LEU A 1 193 ? -7.385 -12.145 9.268 1.00 76.81 193 LEU A O 1
ATOM 1414 N N . SER A 1 194 ? -8.591 -13.326 7.811 1.00 69.25 194 SER A N 1
ATOM 1415 C CA . SER A 1 194 ? -9.900 -12.998 8.383 1.00 69.25 194 SER A CA 1
ATOM 1416 C C . SER A 1 194 ? -10.107 -13.598 9.773 1.00 69.25 194 SER A C 1
ATOM 1418 O O . SER A 1 194 ? -10.719 -12.951 10.620 1.00 69.25 194 SER A O 1
ATOM 1420 N N . GLU A 1 195 ? -9.583 -14.795 10.040 1.00 76.00 195 GLU A N 1
ATOM 1421 C CA . GLU A 1 195 ? -9.599 -15.399 11.376 1.00 76.00 195 GLU A CA 1
ATOM 1422 C C . GLU A 1 195 ? -8.812 -14.548 12.385 1.00 76.00 195 GLU A C 1
ATOM 1424 O O . GLU A 1 195 ? -9.293 -14.314 13.498 1.00 76.00 195 GLU A O 1
ATOM 1429 N N . LEU A 1 196 ? -7.666 -13.990 11.967 1.00 72.12 196 LEU A N 1
ATOM 1430 C CA . LEU A 1 196 ? -6.872 -13.054 12.773 1.00 72.12 196 LEU A CA 1
ATOM 1431 C C . LEU A 1 196 ? -7.630 -11.760 13.116 1.00 72.12 196 LEU A C 1
ATOM 1433 O O . LEU A 1 196 ? -7.324 -11.141 14.130 1.00 72.12 196 LEU A O 1
ATOM 1437 N N . LEU A 1 197 ? -8.648 -11.360 12.345 1.00 67.88 197 LEU A N 1
ATOM 1438 C CA . LEU A 1 197 ? -9.525 -10.239 12.716 1.00 67.88 197 LEU A CA 1
ATOM 1439 C C . LEU A 1 197 ? -10.557 -10.586 13.809 1.00 67.88 197 LEU A C 1
ATOM 1441 O O . LEU A 1 197 ? -11.274 -9.692 14.260 1.00 67.88 197 LEU A O 1
ATOM 1445 N N . GLY A 1 198 ? -10.612 -11.839 14.279 1.00 58.56 198 GLY A N 1
ATOM 1446 C CA . GLY A 1 198 ? -11.475 -12.278 15.380 1.00 58.56 198 GLY A CA 1
ATOM 1447 C C . GLY A 1 198 ? -12.677 -13.105 14.927 1.00 58.56 198 GLY A C 1
ATOM 1448 O O . GLY A 1 198 ? -13.815 -12.730 15.201 1.00 58.56 198 GLY A O 1
ATOM 1449 N N . GLY A 1 199 ? -12.412 -14.229 14.253 1.00 52.03 199 GLY A N 1
ATOM 1450 C CA . GLY A 1 199 ? -13.409 -15.162 13.714 1.00 52.03 199 GLY A CA 1
ATOM 1451 C C . GLY A 1 199 ? -14.650 -15.388 14.594 1.00 52.03 199 GLY A C 1
ATOM 1452 O O . GLY A 1 199 ? -14.551 -15.925 15.694 1.00 52.03 199 GLY A O 1
ATOM 1453 N N . SER A 1 200 ? -15.795 -14.932 14.070 1.00 40.12 200 SER A N 1
ATOM 1454 C CA . SER A 1 200 ? -17.160 -15.506 14.142 1.00 40.12 200 SER A CA 1
ATOM 1455 C C . SER A 1 200 ? -18.211 -14.502 13.609 1.00 40.12 200 SER A C 1
ATOM 1457 O O . SER A 1 200 ? -19.342 -14.866 13.333 1.00 40.12 200 SER A O 1
ATOM 1459 N N . ASN A 1 201 ? -17.845 -13.231 13.389 1.00 45.31 201 ASN A N 1
ATOM 1460 C CA . ASN A 1 201 ? -18.693 -12.230 12.719 1.00 45.31 201 ASN A CA 1
ATOM 1461 C C . ASN A 1 201 ? -17.835 -11.335 11.818 1.00 45.31 201 ASN A C 1
ATOM 1463 O O . ASN A 1 201 ? -17.584 -10.170 12.134 1.00 45.31 201 ASN A O 1
ATOM 1467 N N . SER A 1 202 ? -17.299 -11.901 10.737 1.00 46.16 202 SER A N 1
ATOM 1468 C CA . SER A 1 202 ? -16.327 -11.189 9.911 1.00 46.16 202 SER A CA 1
ATOM 1469 C C . SER A 1 202 ? -16.964 -9.942 9.268 1.00 46.16 202 SER A C 1
ATOM 1471 O O . SER A 1 202 ? -18.016 -10.054 8.637 1.00 46.16 202 SER A O 1
ATOM 1473 N N . PRO A 1 203 ? -16.352 -8.747 9.354 1.00 48.28 203 PRO A N 1
ATOM 1474 C CA . PRO A 1 203 ? -16.811 -7.573 8.610 1.00 48.28 203 PRO A CA 1
ATOM 1475 C C . PRO A 1 203 ? -16.776 -7.808 7.092 1.00 48.28 203 PRO A C 1
ATOM 1477 O O . PRO A 1 203 ? -17.565 -7.207 6.375 1.00 48.28 203 PRO A O 1
ATOM 1480 N N . ALA A 1 204 ? -15.944 -8.742 6.611 1.00 43.75 204 ALA A N 1
ATOM 1481 C CA . ALA A 1 204 ? -15.967 -9.222 5.231 1.00 43.75 204 ALA A CA 1
ATOM 1482 C C . ALA A 1 204 ? -17.266 -9.970 4.877 1.00 43.75 204 ALA A C 1
ATOM 1484 O O . ALA A 1 204 ? -17.736 -9.836 3.759 1.00 43.75 204 ALA A O 1
ATOM 1485 N N . GLU A 1 205 ? -17.872 -10.692 5.825 1.00 45.34 205 GLU A N 1
ATOM 1486 C CA . GLU A 1 205 ? -19.157 -11.383 5.646 1.00 45.34 205 GLU A CA 1
ATOM 1487 C C . GLU A 1 205 ? -20.341 -10.413 5.761 1.00 45.34 205 GLU A C 1
ATOM 1489 O O . GLU A 1 205 ? -21.304 -10.518 5.013 1.00 45.34 205 GLU A O 1
ATOM 1494 N N . LYS A 1 206 ? -20.247 -9.393 6.629 1.00 47.44 206 LYS A N 1
ATOM 1495 C CA . LYS A 1 206 ? -21.227 -8.291 6.664 1.00 47.44 206 LYS A CA 1
ATOM 1496 C C . LYS A 1 206 ? -21.157 -7.390 5.429 1.00 47.44 206 LYS A C 1
ATOM 1498 O O . LYS A 1 206 ? -22.198 -6.902 5.005 1.00 47.44 206 LYS A O 1
ATOM 1503 N N . LEU A 1 207 ? -19.975 -7.165 4.852 1.00 45.09 207 LEU A N 1
ATOM 1504 C CA . LEU A 1 207 ? -19.818 -6.398 3.611 1.00 45.09 207 LEU A CA 1
ATOM 1505 C C . LEU A 1 207 ? -20.287 -7.202 2.391 1.00 45.09 207 LEU A C 1
ATOM 1507 O O . LEU A 1 207 ? -21.013 -6.649 1.574 1.00 45.09 207 LEU A O 1
ATOM 1511 N N . THR A 1 208 ? -19.992 -8.506 2.308 1.00 42.25 208 THR A N 1
ATOM 1512 C CA . THR A 1 208 ? -20.533 -9.364 1.235 1.00 42.25 208 THR A CA 1
ATOM 1513 C C . THR A 1 208 ? -22.033 -9.641 1.386 1.00 42.25 208 THR A C 1
ATOM 1515 O O . THR A 1 208 ? -22.726 -9.745 0.377 1.00 42.25 208 THR A O 1
ATOM 1518 N N . LEU A 1 209 ? -22.581 -9.699 2.610 1.00 38.22 209 LEU A N 1
ATOM 1519 C CA . LEU A 1 209 ? -24.035 -9.742 2.835 1.00 38.22 209 LEU A CA 1
ATOM 1520 C C . LEU A 1 209 ? -24.714 -8.395 2.564 1.00 38.22 209 LEU A C 1
ATOM 1522 O O . LEU A 1 209 ? -25.826 -8.386 2.045 1.00 38.22 209 LEU A O 1
ATOM 1526 N N . SER A 1 210 ? -24.060 -7.266 2.860 1.00 40.12 210 SER A N 1
ATOM 1527 C CA . SER A 1 210 ? -24.583 -5.935 2.521 1.00 40.12 210 SER A CA 1
ATOM 1528 C C . SER A 1 210 ? -24.554 -5.652 1.017 1.00 40.12 210 SER A C 1
ATOM 1530 O O . SER A 1 210 ? -25.324 -4.810 0.569 1.00 40.12 210 SER A O 1
ATOM 1532 N N . GLU A 1 211 ? -23.695 -6.326 0.249 1.00 45.00 211 GLU A N 1
ATOM 1533 C CA . GLU A 1 211 ? -23.663 -6.246 -1.219 1.00 45.00 211 GLU A CA 1
ATOM 1534 C C . GLU A 1 211 ? -24.748 -7.113 -1.884 1.00 45.00 211 GLU A C 1
ATOM 1536 O O . GLU A 1 211 ? -25.132 -6.868 -3.025 1.00 45.00 211 GLU A O 1
ATOM 1541 N N . LYS A 1 212 ? -25.295 -8.106 -1.166 1.00 35.53 212 LYS A N 1
ATOM 1542 C CA . LYS A 1 212 ? -26.393 -8.949 -1.667 1.00 35.53 212 LYS A CA 1
ATOM 1543 C C . LYS A 1 212 ? -27.765 -8.270 -1.611 1.00 35.53 212 LYS A C 1
ATOM 1545 O O . LYS A 1 212 ? -28.683 -8.719 -2.293 1.00 35.53 212 LYS A O 1
ATOM 1550 N N . GLU A 1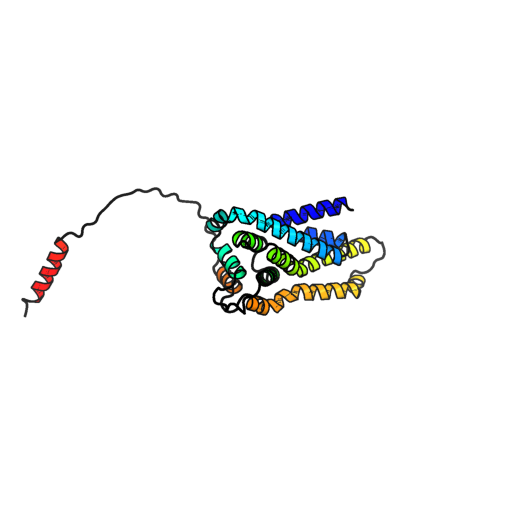 213 ? -27.898 -7.197 -0.837 1.00 33.50 213 GLU A N 1
ATOM 1551 C CA . GLU A 1 213 ? -29.015 -6.264 -0.961 1.00 33.50 213 GLU A CA 1
ATOM 1552 C C . GLU A 1 213 ? -28.702 -5.327 -2.135 1.00 33.50 213 GLU A C 1
ATOM 1554 O O . GLU A 1 213 ? -27.727 -4.572 -2.057 1.00 33.50 213 GLU A O 1
ATOM 1559 N N . PRO A 1 214 ? -29.469 -5.359 -3.241 1.00 31.36 214 PRO A N 1
ATOM 1560 C CA . PRO A 1 214 ? -29.221 -4.452 -4.345 1.00 31.36 214 PRO A CA 1
ATOM 1561 C C . PRO A 1 214 ? -29.290 -3.025 -3.809 1.00 31.36 214 PRO A C 1
ATOM 1563 O O . PRO A 1 214 ? -30.283 -2.616 -3.203 1.00 31.36 214 PRO A O 1
ATOM 1566 N N . ILE A 1 215 ? -28.212 -2.273 -4.028 1.00 38.16 215 ILE A N 1
ATOM 1567 C CA . ILE A 1 215 ? -28.128 -0.846 -3.742 1.00 38.16 215 ILE A CA 1
ATOM 1568 C C . ILE A 1 215 ? -29.231 -0.168 -4.565 1.00 38.16 215 ILE A C 1
ATOM 1570 O O . ILE A 1 215 ? -29.037 0.212 -5.717 1.00 38.16 215 ILE A O 1
ATOM 1574 N N . SER A 1 216 ? -30.421 -0.040 -3.976 1.00 29.41 216 SER A N 1
ATOM 1575 C CA . SER A 1 216 ? -31.504 0.784 -4.491 1.00 29.41 216 SER A CA 1
ATOM 1576 C C . SER A 1 216 ? -31.060 2.229 -4.330 1.00 29.41 216 SER A C 1
ATOM 1578 O O . SER A 1 216 ? -31.333 2.888 -3.322 1.00 29.41 216 SER A O 1
ATOM 1580 N N . VAL A 1 217 ? -30.333 2.718 -5.332 1.00 40.97 217 VAL A N 1
ATOM 1581 C CA . VAL A 1 217 ? -30.032 4.133 -5.524 1.00 40.97 217 VAL A CA 1
ATOM 1582 C C . VAL A 1 217 ? -31.347 4.838 -5.861 1.00 40.97 217 VAL A C 1
ATOM 1584 O O . VAL A 1 217 ? -31.634 5.155 -7.009 1.00 40.97 217 VAL A O 1
ATOM 1587 N N . SER A 1 218 ? -32.191 5.071 -4.858 1.00 27.86 218 SER A N 1
ATOM 1588 C CA . SER A 1 218 ? -33.283 6.033 -4.964 1.00 27.86 218 SER A CA 1
ATOM 1589 C C . SER A 1 218 ? -32.727 7.393 -4.531 1.00 27.86 218 SER A C 1
ATOM 1591 O O . SER A 1 218 ? -32.422 7.569 -3.344 1.00 27.86 218 SER A O 1
ATOM 1593 N N . PRO A 1 219 ? -32.542 8.356 -5.446 1.00 34.44 219 PRO A N 1
ATOM 1594 C CA . PRO A 1 219 ? -31.975 9.643 -5.089 1.00 34.44 219 PRO A CA 1
ATOM 1595 C C . PRO A 1 219 ? -33.021 10.441 -4.297 1.00 34.44 219 PRO A C 1
ATOM 1597 O O . PRO A 1 219 ? -34.044 10.859 -4.833 1.00 34.44 219 PRO A O 1
ATOM 1600 N N . LYS A 1 220 ? -32.782 10.644 -2.993 1.00 39.94 220 LYS A N 1
ATOM 1601 C CA . LYS A 1 220 ? -33.634 11.464 -2.112 1.00 39.94 220 LYS A CA 1
ATOM 1602 C C . LYS A 1 220 ? -33.399 12.958 -2.358 1.00 39.94 220 LYS A C 1
ATOM 1604 O O . LYS A 1 220 ? -32.868 13.668 -1.511 1.00 39.94 220 LYS A O 1
ATOM 1609 N N . TRP A 1 221 ? -33.825 13.444 -3.516 1.00 38.50 221 TRP A N 1
ATOM 1610 C CA . TRP A 1 221 ? -34.214 14.840 -3.697 1.00 38.50 221 TRP A CA 1
ATOM 1611 C C . TRP A 1 221 ? -35.726 14.854 -3.951 1.00 38.50 221 TRP A C 1
ATOM 1613 O O . TRP A 1 221 ? -36.214 14.060 -4.746 1.00 38.50 221 TRP A O 1
ATOM 1623 N N . LYS A 1 222 ? -36.448 15.760 -3.270 1.00 32.88 222 LYS A N 1
ATOM 1624 C CA . LYS A 1 222 ? -37.924 15.846 -3.102 1.00 32.88 222 LYS A CA 1
ATOM 1625 C C . LYS A 1 222 ? -38.428 14.963 -1.943 1.00 32.88 222 LYS A C 1
ATOM 1627 O O . LYS A 1 222 ? -38.211 13.766 -1.929 1.00 32.88 222 LYS A O 1
ATOM 1632 N N . VAL A 1 223 ? -39.096 15.462 -0.904 1.00 40.03 223 VAL A N 1
ATOM 1633 C CA . VAL A 1 223 ? -39.963 16.638 -0.777 1.00 40.03 223 VAL A CA 1
ATOM 1634 C C . VAL A 1 223 ? -39.803 17.205 0.637 1.00 40.03 223 VAL A C 1
ATOM 1636 O O . VAL A 1 223 ? -40.078 16.521 1.620 1.00 40.03 223 VAL A O 1
ATOM 1639 N N . TRP A 1 224 ? -39.415 18.475 0.732 1.00 31.86 224 TRP A N 1
ATOM 1640 C CA . TRP A 1 224 ? -39.761 19.313 1.876 1.00 31.86 224 TRP A CA 1
ATOM 1641 C C . TRP A 1 224 ? -41.289 19.410 1.932 1.00 31.86 224 TRP A C 1
ATOM 1643 O O . TRP A 1 224 ? -41.894 20.098 1.113 1.00 31.86 224 TRP A O 1
ATOM 1653 N N . ARG A 1 225 ? -41.932 18.674 2.845 1.00 29.97 225 ARG A N 1
ATOM 1654 C CA . ARG A 1 225 ? -43.372 18.792 3.099 1.00 29.97 225 ARG A CA 1
ATOM 1655 C C . ARG A 1 225 ? -43.575 19.516 4.424 1.00 29.97 225 ARG A C 1
ATOM 1657 O O . ARG A 1 225 ? -43.648 18.895 5.475 1.00 29.97 225 ARG A O 1
ATOM 1664 N N . TRP A 1 226 ? -43.682 20.837 4.348 1.00 34.09 226 TRP A N 1
ATOM 1665 C CA . TRP A 1 226 ? -44.298 21.648 5.395 1.00 34.09 226 TRP A CA 1
ATOM 1666 C C . TRP A 1 226 ? -45.800 21.338 5.458 1.00 34.09 226 TRP A C 1
ATOM 1668 O O . TRP A 1 226 ? -46.512 21.599 4.487 1.00 34.09 226 TRP A O 1
ATOM 1678 N N . ARG A 1 227 ? -46.281 20.787 6.580 1.00 32.78 227 ARG A N 1
ATOM 1679 C CA . ARG A 1 227 ? -47.682 20.868 7.054 1.00 32.78 227 ARG A CA 1
ATOM 1680 C C . ARG A 1 227 ? -47.718 20.356 8.505 1.00 32.78 227 ARG A C 1
ATOM 1682 O O . ARG A 1 227 ? -47.642 19.155 8.711 1.00 32.78 227 ARG A O 1
ATOM 1689 N N . ARG A 1 228 ? -47.492 21.239 9.479 1.00 32.50 228 ARG A N 1
ATOM 1690 C CA . ARG A 1 228 ? -48.467 22.093 10.194 1.00 32.50 228 ARG A CA 1
ATOM 1691 C C . ARG A 1 228 ? -48.984 21.367 11.438 1.00 32.50 228 ARG A C 1
ATOM 1693 O O . ARG A 1 228 ? -49.745 20.414 11.318 1.00 32.50 228 ARG A O 1
ATOM 1700 N N . ASP A 1 229 ? -48.564 21.880 12.589 1.00 41.09 229 ASP A N 1
ATOM 1701 C CA . ASP A 1 229 ? -49.159 21.611 13.889 1.00 41.09 229 ASP A CA 1
ATOM 1702 C C . ASP A 1 229 ? -50.681 21.793 13.843 1.00 41.09 229 ASP A C 1
ATOM 1704 O O . ASP A 1 229 ? -51.195 22.833 13.429 1.00 41.09 229 ASP A O 1
ATOM 1708 N N . SER A 1 230 ? -51.385 20.761 14.284 1.00 35.88 230 SER A N 1
ATOM 1709 C CA . SER A 1 230 ? -52.662 20.842 14.989 1.00 35.88 230 SER A CA 1
ATOM 1710 C C . SER A 1 230 ? -52.588 19.663 15.953 1.00 35.88 230 SER A C 1
ATOM 1712 O O . SER A 1 230 ? -52.551 18.514 15.527 1.00 35.88 230 SER A O 1
ATOM 1714 N N . VAL A 1 231 ? -52.265 19.885 17.227 1.00 43.38 231 VAL A N 1
ATOM 1715 C CA . VAL A 1 231 ? -53.293 20.043 18.265 1.00 43.38 231 VAL A CA 1
ATOM 1716 C C . VAL A 1 231 ? -54.554 19.283 17.865 1.00 43.38 231 VAL A C 1
ATOM 1718 O O . VAL A 1 231 ? -55.358 19.790 17.087 1.00 43.38 231 VAL A O 1
ATOM 1721 N N . ASP A 1 232 ? -54.678 18.060 18.371 1.00 34.44 232 ASP A N 1
ATOM 1722 C CA . ASP A 1 232 ? -55.969 17.584 18.844 1.00 34.44 232 ASP A CA 1
ATOM 1723 C C . ASP A 1 232 ? -55.767 16.510 19.916 1.00 34.44 232 ASP A C 1
ATOM 1725 O O . ASP A 1 232 ? -55.490 15.335 19.673 1.00 34.44 232 ASP A O 1
ATOM 1729 N N . SER A 1 233 ? -55.869 16.980 21.151 1.00 43.81 233 SER A N 1
ATOM 1730 C CA . SER A 1 233 ? -56.257 16.216 22.322 1.00 43.81 233 SER A CA 1
ATOM 1731 C C . SER A 1 233 ? -57.549 15.446 22.038 1.00 43.81 233 SER A C 1
ATOM 1733 O O . SER A 1 233 ? -58.613 16.049 21.943 1.00 43.81 233 SER A O 1
ATOM 1735 N N . ARG A 1 234 ? -57.486 14.113 21.957 1.00 35.84 234 ARG A N 1
ATOM 1736 C CA . ARG A 1 234 ? -58.681 13.269 22.086 1.00 35.84 234 ARG A CA 1
ATOM 1737 C C . ARG A 1 234 ? -58.759 12.696 23.488 1.00 35.84 234 ARG A C 1
ATOM 1739 O O . ARG A 1 234 ? -58.179 11.663 23.806 1.00 35.84 234 ARG A O 1
ATOM 1746 N N . SER A 1 235 ? -59.489 13.448 24.301 1.00 37.97 235 SER A N 1
ATOM 1747 C CA . SER A 1 235 ? -60.221 12.998 25.470 1.00 37.97 235 SER A CA 1
ATOM 1748 C C . SER A 1 235 ? -61.044 11.748 25.149 1.00 37.97 235 SER A C 1
ATOM 1750 O O . SER A 1 235 ? -61.781 11.680 24.166 1.00 37.97 235 SER A O 1
ATOM 1752 N N . THR A 1 236 ? -60.917 10.748 26.010 1.00 39.56 236 THR A N 1
ATOM 1753 C CA . THR A 1 236 ? -61.832 9.613 26.097 1.00 39.56 236 THR A CA 1
ATOM 1754 C C . THR A 1 236 ? -63.173 10.143 26.606 1.00 39.56 236 THR A C 1
ATOM 1756 O O . THR A 1 236 ? -63.260 10.600 27.745 1.00 39.56 236 THR A O 1
ATOM 1759 N N . SER A 1 237 ? -64.200 10.163 25.756 1.00 41.72 237 SER A N 1
ATOM 1760 C CA . SER A 1 237 ? -65.546 10.597 26.135 1.00 41.72 237 SER A CA 1
ATOM 1761 C C . SER A 1 237 ? -66.252 9.528 27.000 1.00 41.72 237 SER A C 1
ATOM 1763 O O . SER A 1 237 ? -66.097 8.337 26.718 1.00 41.72 237 SER A O 1
ATOM 1765 N N . PRO A 1 238 ? -67.026 9.911 28.040 1.00 47.50 238 PRO A N 1
ATOM 1766 C CA . PRO A 1 238 ? -67.629 8.985 29.016 1.00 47.50 238 PRO A CA 1
ATOM 1767 C C . PRO A 1 238 ? -68.755 8.102 28.461 1.00 47.50 238 PRO A C 1
ATOM 1769 O O . PRO A 1 238 ? -69.167 7.153 29.119 1.00 47.50 238 PRO A O 1
ATOM 1772 N N . GLU A 1 239 ? -69.252 8.397 27.260 1.00 51.91 239 GLU A N 1
ATOM 1773 C CA . GLU A 1 239 ? -70.422 7.725 26.685 1.00 51.91 239 GLU A CA 1
ATOM 1774 C C . GLU A 1 239 ? -70.130 6.288 26.238 1.00 51.91 239 GLU A C 1
ATOM 1776 O O . GLU A 1 239 ? -71.009 5.440 26.326 1.00 51.91 239 GLU A O 1
ATOM 1781 N N . ARG A 1 240 ? -68.873 5.959 25.905 1.00 47.81 240 ARG A N 1
ATOM 1782 C CA . ARG A 1 240 ? -68.494 4.580 25.546 1.00 47.81 240 ARG A CA 1
ATOM 1783 C C . ARG A 1 240 ? -68.405 3.609 26.728 1.00 47.81 240 ARG A C 1
ATOM 1785 O O . ARG A 1 240 ? -68.395 2.412 26.497 1.00 47.81 240 ARG A O 1
ATOM 1792 N N . ARG A 1 241 ? -68.356 4.098 27.977 1.00 47.97 241 ARG A N 1
ATOM 1793 C CA . ARG A 1 241 ? -68.436 3.229 29.171 1.00 47.97 241 ARG A CA 1
ATOM 1794 C C . ARG A 1 241 ? -69.871 2.874 29.554 1.00 47.97 241 ARG A C 1
ATOM 1796 O O . ARG A 1 241 ? -70.085 1.846 30.174 1.00 47.97 241 ARG A O 1
ATOM 1803 N N . LEU A 1 242 ? -70.840 3.715 29.192 1.00 50.03 242 LEU A N 1
ATOM 1804 C CA . LEU A 1 242 ? -72.253 3.466 29.483 1.00 50.03 242 LEU A CA 1
ATOM 1805 C C . LEU A 1 242 ? -72.861 2.420 28.542 1.00 50.03 242 LEU A C 1
ATOM 1807 O O . LEU A 1 242 ? -73.743 1.685 28.969 1.00 50.03 242 LEU A O 1
ATOM 1811 N N . GLU A 1 243 ? -72.373 2.318 27.303 1.00 54.31 243 GLU A N 1
ATOM 1812 C CA . GLU A 1 243 ? -72.797 1.268 26.365 1.00 54.31 243 GLU A CA 1
ATOM 1813 C C . GLU A 1 243 ? -72.274 -0.120 26.786 1.00 54.31 243 GLU A C 1
ATOM 1815 O O . GLU A 1 243 ? -73.028 -1.086 26.739 1.00 54.31 243 GLU A O 1
ATOM 1820 N N . GLU A 1 244 ? -71.045 -0.213 27.313 1.00 56.28 244 GLU A N 1
ATOM 1821 C CA . GLU A 1 244 ? -70.487 -1.479 27.826 1.00 56.28 244 GLU A CA 1
ATOM 1822 C C . GLU A 1 244 ? -71.190 -1.959 29.120 1.00 56.28 244 GLU A C 1
ATOM 1824 O O . GLU A 1 244 ? -71.475 -3.148 29.251 1.00 56.28 244 GLU A O 1
ATOM 1829 N N . ASP A 1 245 ? -71.570 -1.051 30.033 1.00 55.66 245 ASP A N 1
ATOM 1830 C CA . ASP A 1 245 ? -72.302 -1.400 31.270 1.00 55.66 245 ASP A CA 1
ATOM 1831 C C . ASP A 1 245 ? -73.784 -1.778 31.026 1.00 55.66 245 ASP A C 1
ATOM 1833 O O . ASP A 1 245 ? -74.392 -2.492 31.832 1.00 55.66 245 ASP A O 1
ATOM 1837 N N . LEU A 1 246 ? -74.398 -1.288 29.940 1.00 58.03 246 LEU A N 1
ATOM 1838 C CA . LEU A 1 246 ? -75.780 -1.622 29.564 1.00 58.03 246 LEU A CA 1
ATOM 1839 C C . LEU A 1 246 ? -75.870 -2.991 28.874 1.00 58.03 246 LEU A C 1
ATOM 1841 O O . LEU A 1 246 ? -76.817 -3.735 29.141 1.00 58.03 246 LEU A O 1
ATOM 1845 N N . ASP A 1 247 ? -74.867 -3.350 28.071 1.00 57.28 247 ASP A N 1
ATOM 1846 C CA . ASP A 1 247 ? -74.774 -4.672 27.444 1.00 57.28 247 ASP A CA 1
ATOM 1847 C C . ASP A 1 247 ? -74.446 -5.777 28.469 1.00 57.28 247 ASP A C 1
ATOM 1849 O O . ASP A 1 247 ? -74.974 -6.887 28.368 1.00 57.28 247 ASP A O 1
ATOM 1853 N N . GLU A 1 248 ? -73.662 -5.478 29.515 1.00 58.47 248 GLU A N 1
ATOM 1854 C CA . GLU A 1 248 ? -73.365 -6.439 30.592 1.00 58.47 248 GLU A CA 1
ATOM 1855 C C . GLU A 1 248 ? -74.588 -6.712 31.494 1.00 58.47 248 GLU A C 1
ATOM 1857 O O . GLU A 1 248 ? -74.816 -7.851 31.908 1.00 58.47 248 GLU A O 1
ATOM 1862 N N . LYS A 1 249 ? -75.444 -5.707 31.744 1.00 53.94 249 LYS A N 1
ATOM 1863 C CA . LYS A 1 249 ? -76.692 -5.891 32.514 1.00 53.94 249 LYS A CA 1
ATOM 1864 C C . LYS A 1 249 ? -77.804 -6.591 31.730 1.00 53.94 249 LYS A C 1
ATOM 1866 O O . LYS A 1 249 ? -78.555 -7.361 32.323 1.00 53.94 249 LYS A O 1
ATOM 1871 N N . ALA A 1 250 ? -77.891 -6.392 30.414 1.00 58.09 250 ALA A N 1
ATOM 1872 C CA . ALA A 1 250 ? -78.886 -7.064 29.572 1.00 58.09 250 ALA A CA 1
ATOM 1873 C C . ALA A 1 250 ? -78.651 -8.585 29.439 1.00 58.09 250 ALA A C 1
ATOM 1875 O O . ALA A 1 250 ? -79.585 -9.328 29.137 1.00 58.09 250 ALA A O 1
ATOM 1876 N N . LEU A 1 251 ? -77.427 -9.059 29.695 1.00 56.38 251 LEU A N 1
ATOM 1877 C CA . LEU A 1 251 ? -77.075 -10.482 29.682 1.00 56.38 251 LEU A CA 1
ATOM 1878 C C . LEU A 1 251 ? -77.342 -11.207 31.014 1.00 56.38 251 LEU A C 1
ATOM 1880 O O . LEU A 1 251 ? -77.346 -12.437 31.028 1.00 56.38 251 LEU A O 1
ATOM 1884 N N . LEU A 1 252 ? -77.587 -10.481 32.112 1.00 58.16 252 LEU A N 1
ATOM 1885 C CA . LEU A 1 252 ? -77.800 -11.058 33.448 1.00 58.16 252 LEU A CA 1
ATOM 1886 C C . LEU A 1 252 ? -79.278 -11.145 33.875 1.00 58.16 252 LEU A C 1
ATOM 1888 O O . LEU A 1 252 ? -79.587 -11.952 34.742 1.00 58.16 252 LEU A O 1
ATOM 1892 N N . ASP A 1 253 ? -80.193 -10.406 33.236 1.00 56.56 253 ASP A N 1
ATOM 1893 C CA . ASP A 1 253 ? -81.648 -10.461 33.509 1.00 56.56 253 ASP A CA 1
ATOM 1894 C C . ASP A 1 253 ? -82.421 -11.421 32.566 1.00 56.56 253 ASP A C 1
ATOM 1896 O O . ASP A 1 253 ? -83.651 -11.399 32.492 1.00 56.56 253 ASP A O 1
ATOM 1900 N N . GLY A 1 254 ? -81.704 -12.273 31.820 1.00 58.19 254 GLY A N 1
ATOM 1901 C CA . GLY A 1 254 ? -82.255 -13.213 30.832 1.00 58.19 254 GLY A CA 1
ATOM 1902 C C . GLY A 1 254 ? -82.222 -14.702 31.213 1.00 58.19 254 GLY A C 1
ATOM 1903 O O . GLY A 1 254 ? -82.471 -15.535 30.337 1.00 58.19 254 GLY A O 1
ATOM 1904 N N . GLN A 1 255 ? -81.914 -15.057 32.469 1.00 46.09 255 GLN A N 1
ATOM 1905 C CA . GLN A 1 255 ? -81.956 -16.434 32.993 1.00 46.09 255 GLN A CA 1
ATOM 1906 C C . GLN A 1 255 ? -82.620 -16.526 34.365 1.00 46.09 255 GLN A C 1
ATOM 1908 O O . GLN A 1 255 ? -82.308 -15.685 35.233 1.00 46.09 255 GLN A O 1
#

Sequence (255 aa):
MAHVMGVMCCLAIWEHAWSVPGSVVINVLAGALISPLWATLLMTALTSAGSLFATLLAAPLSPLVQRFVPKALDVVSIALQGSGNQKPGKRTPTWVRLVVMRLIGVVPWSGINIACGVCRVSFVDCAIGAFIGTLPWTAVTCQIGDILQTLAVGSTSGSPQTLSSLLGSPSIVFKLVVLSLLSLGPVLYRNKLSELLGGSNSPAEKLTLSEKEPISVSPKWKVWRWRRDSVDSRSTSPERRLEEDLDEKALLDGQ

Organism: Thanatephorus cucumeris (strain AG1-IB / isolate 7/3/14) (NCBI:txid1108050)